Protein AF-A0A401KEY3-F1 (afdb_monomer)

Mean predicted aligned error: 13.89 Å

Secondary structure (DSSP, 8-state):
------HHHHHHHHHT-EEEEEEEE-GGGBTTTT-PPPEEEEEETTS-GGGGHHHHHHHTTTTBS-TT--GGG-EEEETTEEP-TTS-HHHHHHHHS----TT-S------S-------SSEEEEEESSS--TTT-PPPPTTSHHHHHHHHHHHHHHHHHHHS--HHHHTS-HHHHHHHHHHHHHHHHTT----------------------PPP----PPP--

Sequence (224 aa):
MESKATLGSIQKAVWAGKLPLHITLAPSESRTFDQTDPYLISCPRISYLPSLLPRLRAFFASSLIDPSSRPHEGWFSFEGVPLKWHYPVGLLYDLYAGADPASKGGAETDLLSTTDEDPLPWRLVVHFSDWPDEELVRLDAEGIVMHDAFINSVKEADFLRNGTAKGIMTLSREDSAGLWESWTFQTSSEYPTFSYHPSHNRSATFLSGSFSPSPQTLTRPLSK

Foldseek 3Di:
DDPPDDPVNVVVCLQPDWAWEWEAECLVFFPVRRPDHTDIDIGRQQAFVLLCQVVVLVRCCVGGPDNPFDSQLKFKDDPPHTDARLDGNNVSCVVPVVPPPPPPPDDDDDDDDDDDPVDDPRYMYMYRDDDPVVPYDGADPVRVVSLVSVLVVVLVVCCVVPVHSVVSVPDDPVRSVVVVVVSSCVRVVPDDDPPPDDDDDDDDDDDDDDDDDDDDDDDDDDDD

Organism: Aspergillus awamori (NCBI:txid105351)

Nearest PDB structures (foldseek):
  2dym-assembly4_G  TM=8.218E-01  e=1.091E-09  Saccharomyces cerevisiae
  2dyo-assembly1_A  TM=7.874E-01  e=3.923E-10  Saccharomyces cerevisiae
  2dym-assembly1_A  TM=8.348E-01  e=1.410E-09  Saccharomyces cerevisiae
  2dym-assembly3_E  TM=7.873E-01  e=1.821E-09  Saccharomyces cerevisiae
  2dym-assembly2_C  TM=7.584E-01  e=4.181E-09  Saccharomyces cerevisiae

pLDDT: mean 73.07, std 24.5, range [23.78, 97.75]

InterPro domains:
  IPR007239 Autophagy-related protein 5 [PTHR13040] (9-192)
  IPR042526 Autophagy protein Atg5, helix rich domain [G3DSA:1.10.246.190] (132-198)
  IPR042527 Autophagy protein Atg5, UblA domain superfamily [G3DSA:3.10.20.620] (5-131)
  IPR048939 Autophagy protein ATG5, UblA domain [PF20638] (14-128)
  IPR048940 Autophagy protein ATG5, alpha-helical bundle region [PF20637] (145-184)

Solvent-accessible surface area (backbone atoms only — not comparable to full-atom values): 14280 Å² total; per-residue (Å²): 133,86,78,78,82,46,73,71,58,51,52,50,50,59,70,66,32,65,42,50,34,34,35,31,69,37,45,93,48,28,71,62,36,84,73,61,82,63,52,73,46,80,40,50,24,85,38,45,62,67,81,46,28,60,59,50,48,63,70,44,44,87,42,34,65,66,72,80,60,50,43,44,48,42,50,44,26,48,97,84,42,78,54,64,56,93,43,35,43,41,57,50,43,48,71,73,64,62,55,75,62,98,72,76,78,80,80,93,77,84,86,91,79,79,88,72,76,80,62,78,48,51,65,36,34,40,39,54,60,89,71,58,70,92,79,44,84,80,58,44,89,85,43,56,54,59,51,49,53,51,54,49,54,52,36,53,53,38,24,73,75,69,79,45,37,59,71,67,72,62,48,49,74,68,57,54,48,48,53,53,46,53,55,52,44,64,74,55,76,79,61,82,84,79,76,87,72,89,81,88,83,91,83,92,78,87,81,86,83,84,90,77,90,80,84,86,81,88,80,82,83,86,82,134

Structure (mmCIF, N/CA/C/O backbone):
data_AF-A0A401KEY3-F1
#
_entry.id   AF-A0A401KEY3-F1
#
loop_
_atom_site.group_PDB
_atom_site.id
_atom_site.type_symbol
_atom_site.label_atom_id
_atom_site.label_alt_id
_atom_site.label_comp_id
_atom_site.label_asym_id
_atom_site.label_entity_id
_atom_site.label_seq_id
_atom_site.pdbx_PDB_ins_code
_atom_site.Cartn_x
_atom_site.Cartn_y
_atom_site.Cartn_z
_atom_site.occupancy
_atom_site.B_iso_or_equiv
_atom_site.auth_seq_id
_atom_site.auth_comp_id
_atom_site.auth_asym_id
_atom_site.auth_atom_id
_atom_site.pdbx_PDB_model_num
ATOM 1 N N . MET A 1 1 ? -4.593 20.292 -33.388 1.00 38.94 1 MET A N 1
ATOM 2 C CA . MET A 1 1 ? -3.152 19.963 -33.373 1.00 38.94 1 MET A CA 1
ATOM 3 C C . MET A 1 1 ? -2.932 18.974 -32.245 1.00 38.94 1 MET A C 1
ATOM 5 O O . MET A 1 1 ? -2.985 19.377 -31.092 1.00 38.94 1 MET A O 1
ATOM 9 N N . GLU A 1 2 ? -2.787 17.687 -32.556 1.00 50.09 2 GLU A N 1
ATOM 10 C CA . GLU A 1 2 ? -2.445 16.672 -31.554 1.00 50.09 2 GLU A CA 1
ATOM 11 C C . GLU A 1 2 ? -1.000 16.889 -31.097 1.00 50.09 2 GLU A C 1
ATOM 13 O O . GLU A 1 2 ? -0.049 16.745 -31.866 1.00 50.09 2 GLU A O 1
ATOM 18 N N . SER A 1 3 ? -0.836 17.283 -29.837 1.00 65.56 3 SER A N 1
ATOM 19 C CA . SER A 1 3 ? 0.457 17.286 -29.163 1.00 65.56 3 SER A CA 1
ATOM 20 C C . SER A 1 3 ? 0.922 15.834 -29.035 1.00 65.56 3 SER A C 1
ATOM 22 O O . SER A 1 3 ? 0.452 15.109 -28.159 1.00 65.56 3 SER A O 1
ATOM 24 N N . LYS A 1 4 ? 1.829 15.392 -29.912 1.00 75.44 4 LYS A N 1
ATOM 25 C CA . LYS A 1 4 ? 2.412 14.046 -29.853 1.00 75.44 4 LYS A CA 1
ATOM 26 C C . LYS A 1 4 ? 3.095 13.858 -28.493 1.00 75.44 4 LYS A C 1
ATOM 28 O O . LYS A 1 4 ? 4.066 14.552 -28.191 1.00 75.44 4 LYS A O 1
ATOM 33 N N . ALA A 1 5 ? 2.574 12.950 -27.668 1.00 79.38 5 ALA A N 1
ATOM 34 C CA . ALA A 1 5 ? 3.130 12.681 -26.347 1.00 79.38 5 ALA A CA 1
ATOM 35 C C . ALA A 1 5 ? 4.599 12.243 -26.476 1.00 79.38 5 ALA A C 1
ATOM 37 O O . ALA A 1 5 ? 4.933 11.325 -27.226 1.00 79.38 5 ALA A O 1
ATOM 38 N N . THR A 1 6 ? 5.492 12.926 -25.762 1.00 90.50 6 THR A N 1
ATOM 39 C CA . THR A 1 6 ? 6.910 12.549 -25.678 1.00 90.50 6 THR A CA 1
ATOM 40 C C . THR A 1 6 ? 7.104 11.533 -24.556 1.00 90.50 6 THR A C 1
ATOM 42 O O . THR A 1 6 ? 6.365 11.560 -23.568 1.00 90.50 6 THR A O 1
ATOM 45 N N . LEU A 1 7 ? 8.130 10.681 -24.647 1.00 88.44 7 LEU A N 1
ATOM 46 C CA . LEU A 1 7 ? 8.443 9.703 -23.595 1.00 88.44 7 LEU A CA 1
ATOM 47 C C . LEU A 1 7 ? 8.540 10.361 -22.207 1.00 88.44 7 LEU A C 1
ATOM 49 O O . LEU A 1 7 ? 7.930 9.884 -21.255 1.00 88.44 7 LEU A O 1
ATOM 53 N N . GLY A 1 8 ? 9.228 11.503 -22.114 1.00 89.94 8 GLY A N 1
ATOM 54 C CA . GLY A 1 8 ? 9.361 12.239 -20.856 1.00 89.94 8 GLY A CA 1
ATOM 55 C C . GLY A 1 8 ? 8.030 12.773 -20.318 1.00 89.94 8 GLY A C 1
ATOM 56 O O . GLY A 1 8 ? 7.824 12.782 -19.108 1.00 89.94 8 GLY A O 1
ATOM 57 N N . SER A 1 9 ? 7.099 13.186 -21.188 1.00 89.00 9 SER A N 1
ATOM 58 C CA . SER A 1 9 ? 5.759 13.610 -20.751 1.00 89.00 9 SER A CA 1
ATOM 59 C C . SER A 1 9 ? 4.918 12.444 -20.226 1.00 89.00 9 SER A C 1
ATOM 61 O O . SER A 1 9 ? 4.236 12.600 -19.217 1.00 89.00 9 SER A O 1
ATOM 63 N N . ILE A 1 10 ? 5.034 11.264 -20.844 1.00 90.50 10 ILE A N 1
ATOM 64 C CA . ILE A 1 10 ? 4.330 10.051 -20.409 1.00 90.50 10 ILE A CA 1
ATOM 65 C C . ILE A 1 10 ? 4.882 9.581 -19.061 1.00 90.50 10 ILE A C 1
ATOM 67 O O . ILE A 1 10 ? 4.114 9.349 -18.136 1.00 90.50 10 ILE A O 1
ATOM 71 N N . GLN A 1 11 ? 6.208 9.509 -18.910 1.00 87.94 11 GLN A N 1
ATOM 72 C CA . GLN A 1 11 ? 6.845 9.115 -17.648 1.00 87.94 11 GLN A CA 1
ATOM 73 C C . GLN A 1 11 ? 6.445 10.038 -16.492 1.00 87.94 11 GLN A C 1
ATOM 75 O O . GLN A 1 11 ? 6.114 9.558 -15.411 1.00 87.94 11 GLN A O 1
ATOM 80 N N . LYS A 1 12 ? 6.411 11.356 -16.730 1.00 86.31 12 LYS A N 1
ATOM 81 C CA . LYS A 1 12 ? 5.929 12.327 -15.738 1.00 86.31 12 LYS A CA 1
ATOM 82 C C . LYS A 1 12 ? 4.459 12.109 -15.386 1.00 86.31 12 LYS A C 1
ATOM 84 O O . LYS A 1 12 ? 4.124 12.170 -14.210 1.00 86.31 12 LYS A O 1
ATOM 89 N N . ALA A 1 13 ? 3.602 11.844 -16.372 1.00 88.56 13 ALA A N 1
ATOM 90 C CA . ALA A 1 13 ? 2.184 11.578 -16.134 1.00 88.56 13 ALA A CA 1
ATOM 91 C C . ALA A 1 13 ? 1.969 10.297 -15.310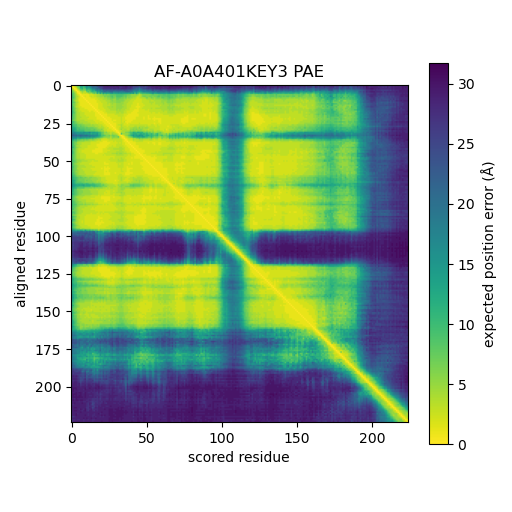 1.00 88.56 13 ALA A C 1
ATOM 93 O O . ALA A 1 13 ? 1.187 10.310 -14.365 1.00 88.56 13 ALA A O 1
ATOM 94 N N . VAL A 1 14 ? 2.709 9.224 -15.612 1.00 89.38 14 VAL A N 1
ATOM 95 C CA . VAL A 1 14 ? 2.681 7.971 -14.838 1.00 89.38 14 VAL A CA 1
ATOM 96 C C . VAL A 1 14 ? 3.149 8.210 -13.402 1.00 89.38 14 VAL A C 1
ATOM 98 O O . VAL A 1 14 ? 2.471 7.806 -12.461 1.00 89.38 14 VAL A O 1
ATOM 101 N N . TRP A 1 15 ? 4.269 8.917 -13.223 1.00 88.12 15 TRP A N 1
ATOM 102 C CA . TRP A 1 15 ? 4.835 9.209 -11.902 1.00 88.12 15 TRP A CA 1
ATOM 103 C C . TRP A 1 15 ? 3.942 10.119 -11.047 1.00 88.12 15 TRP A C 1
ATOM 105 O O . TRP A 1 15 ? 3.896 9.985 -9.825 1.00 88.12 15 TRP A O 1
ATOM 115 N N . ALA A 1 16 ? 3.227 11.046 -11.686 1.00 88.31 16 ALA A N 1
ATOM 116 C CA . ALA A 1 16 ? 2.285 11.952 -11.035 1.00 88.31 16 ALA A CA 1
ATOM 117 C C . ALA A 1 16 ? 0.886 11.343 -10.837 1.00 88.31 16 ALA A C 1
ATOM 119 O O . ALA A 1 16 ? 0.031 11.990 -10.233 1.00 88.31 16 ALA A O 1
ATOM 120 N N . GLY A 1 17 ? 0.630 10.136 -11.352 1.00 90.94 17 GLY A N 1
ATOM 121 C CA . GLY A 1 17 ? -0.664 9.473 -11.251 1.00 90.94 17 GLY A CA 1
ATOM 122 C C . GLY A 1 17 ? -1.041 9.189 -9.798 1.00 90.94 17 GLY A C 1
ATOM 123 O O . GLY A 1 17 ? -0.250 8.625 -9.039 1.00 90.94 17 GLY A O 1
ATOM 124 N N . LYS A 1 18 ? -2.267 9.550 -9.411 1.00 92.19 18 LYS A N 1
ATOM 125 C CA . LYS A 1 18 ? -2.790 9.364 -8.052 1.00 92.19 18 LYS A CA 1
ATOM 126 C C . LYS A 1 18 ? -4.154 8.704 -8.054 1.00 92.19 18 LYS A C 1
ATOM 128 O O . LYS A 1 18 ? -4.877 8.750 -9.047 1.00 92.19 18 LYS A O 1
ATOM 133 N N . LEU A 1 19 ? -4.494 8.127 -6.913 1.00 92.06 19 LEU A N 1
ATOM 134 C CA . LEU A 1 19 ? -5.758 7.476 -6.647 1.00 92.06 19 LEU A CA 1
ATOM 135 C C . LEU A 1 19 ? -6.345 8.030 -5.341 1.00 92.06 19 LEU A C 1
ATOM 137 O O . LEU A 1 19 ? -5.655 8.013 -4.318 1.00 92.06 19 LEU A O 1
ATOM 141 N N . PRO A 1 20 ? -7.576 8.564 -5.345 1.00 94.69 20 PRO A N 1
ATOM 142 C CA . PRO A 1 20 ? -8.259 8.916 -4.109 1.00 94.69 20 PRO A CA 1
ATOM 143 C C . PRO A 1 20 ? -8.684 7.637 -3.377 1.00 94.69 20 PRO A C 1
ATOM 145 O O . PRO A 1 20 ? -9.387 6.797 -3.935 1.00 94.69 20 PRO A O 1
ATOM 148 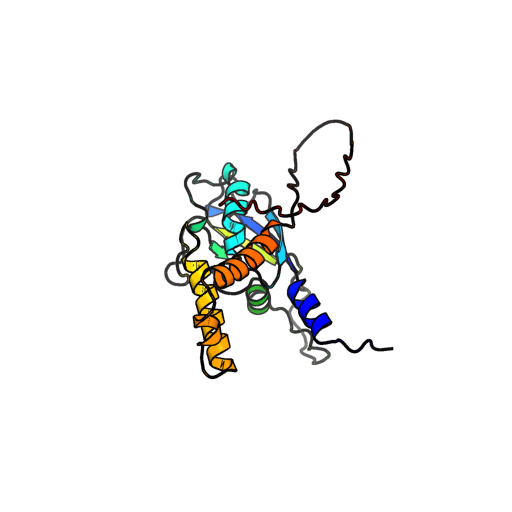N N . LEU A 1 21 ? -8.247 7.505 -2.128 1.00 95.12 21 LEU A N 1
ATOM 149 C CA . LEU A 1 21 ? -8.544 6.390 -1.240 1.00 95.12 21 LEU A CA 1
ATOM 150 C C . LEU A 1 21 ? -9.508 6.837 -0.144 1.00 95.12 21 LEU A C 1
ATOM 152 O O . LEU A 1 21 ? -9.356 7.920 0.428 1.00 95.12 21 LEU A O 1
ATOM 156 N N . HIS A 1 22 ? -10.457 5.965 0.168 1.00 94.94 22 HIS A N 1
ATOM 157 C CA . HIS A 1 22 ? -11.358 6.068 1.304 1.00 94.94 22 HIS A CA 1
ATOM 158 C C . HIS A 1 22 ? -11.107 4.877 2.223 1.00 94.94 22 HIS A C 1
ATOM 160 O O . HIS A 1 22 ? -11.537 3.765 1.926 1.00 94.94 22 HIS A O 1
ATOM 166 N N . ILE A 1 23 ? -10.387 5.093 3.321 1.00 96.88 23 ILE A N 1
ATOM 167 C CA . ILE A 1 23 ? -9.924 4.013 4.195 1.00 96.88 23 ILE A CA 1
ATOM 168 C C . ILE A 1 23 ? -10.734 4.033 5.488 1.00 96.88 23 ILE A C 1
ATOM 170 O O . ILE A 1 23 ? -10.759 5.039 6.190 1.00 96.88 23 ILE A O 1
ATOM 174 N N . THR A 1 24 ? -11.381 2.921 5.814 1.00 96.25 24 THR A N 1
ATOM 175 C CA . THR A 1 24 ? -12.156 2.747 7.055 1.00 96.25 24 THR A CA 1
ATOM 176 C C . THR A 1 24 ? -11.489 1.731 7.962 1.00 96.25 24 THR A C 1
ATOM 178 O O . THR A 1 24 ? -10.817 0.826 7.473 1.00 96.25 24 THR A O 1
ATOM 181 N N . LEU A 1 25 ? -11.653 1.881 9.275 1.00 96.38 25 LEU A N 1
ATOM 182 C CA . LEU A 1 25 ? -11.238 0.852 10.221 1.00 96.38 25 LEU A CA 1
ATOM 183 C C . LEU A 1 25 ? -12.215 -0.327 10.154 1.00 96.38 25 LEU A C 1
ATOM 185 O O . LEU A 1 25 ? -13.426 -0.123 10.051 1.00 96.38 25 LEU A O 1
ATOM 189 N N . ALA A 1 26 ? -11.698 -1.550 10.245 1.00 95.56 26 ALA A N 1
ATOM 190 C CA . ALA A 1 26 ? -12.515 -2.748 10.353 1.00 95.56 26 ALA A CA 1
ATOM 191 C C . ALA A 1 26 ? -13.543 -2.623 11.500 1.00 95.56 26 ALA A C 1
ATOM 193 O O . ALA A 1 26 ? -13.151 -2.367 12.644 1.00 95.56 26 ALA A O 1
ATOM 194 N N . PRO A 1 27 ? -14.854 -2.825 11.248 1.00 92.88 27 PRO A N 1
ATOM 195 C CA . PRO A 1 27 ? -15.877 -2.684 12.288 1.00 92.88 27 PRO A CA 1
ATOM 196 C C . PRO A 1 27 ? -15.665 -3.614 13.489 1.00 92.88 27 PRO A C 1
ATOM 198 O O . PRO A 1 27 ? -16.006 -3.252 14.612 1.00 92.88 27 PRO A O 1
ATOM 201 N N . SER A 1 28 ? -15.065 -4.789 13.267 1.00 92.50 28 SER A N 1
ATOM 202 C CA . SER A 1 28 ? -14.684 -5.754 14.308 1.00 92.50 28 SER A CA 1
ATOM 203 C C . SER A 1 28 ? -13.608 -5.236 15.264 1.00 92.50 28 SER A C 1
ATOM 205 O O . SER A 1 28 ? -13.521 -5.713 16.391 1.00 92.50 28 SER A O 1
ATOM 207 N N . GLU A 1 29 ? -12.813 -4.253 14.843 1.00 91.88 29 GLU A N 1
ATOM 208 C CA . GLU A 1 29 ? -11.694 -3.693 15.608 1.00 91.88 29 GLU A CA 1
ATOM 209 C C . GLU A 1 29 ? -12.001 -2.303 16.182 1.00 91.88 29 GLU A C 1
ATOM 211 O O . GLU A 1 29 ? -11.177 -1.698 16.876 1.00 91.88 29 GLU A O 1
ATOM 216 N N . SER A 1 30 ? -13.196 -1.788 15.901 1.00 91.31 30 SER A N 1
ATOM 217 C CA . SER A 1 30 ? -13.649 -0.457 16.274 1.00 91.31 30 SER A CA 1
ATOM 218 C C . SER A 1 30 ? -14.518 -0.488 17.530 1.00 91.31 30 SER A C 1
ATOM 220 O O . SER A 1 30 ? -15.504 -1.219 17.618 1.00 91.31 30 SER A O 1
ATOM 222 N N . ARG A 1 31 ? -14.220 0.385 18.499 1.00 89.62 31 ARG A N 1
ATOM 223 C CA . ARG A 1 31 ? -15.043 0.588 19.708 1.00 89.62 31 ARG A CA 1
ATOM 224 C C . ARG A 1 31 ? -16.428 1.141 19.395 1.00 89.62 31 ARG A C 1
ATOM 226 O O . ARG A 1 31 ? -17.347 0.972 20.190 1.00 89.62 31 ARG A O 1
ATOM 233 N N . THR A 1 32 ? -16.556 1.838 18.272 1.00 86.56 32 THR A N 1
ATOM 234 C CA . THR A 1 32 ? -17.795 2.467 17.806 1.00 86.56 32 THR A CA 1
ATOM 235 C C . THR A 1 32 ? -18.356 1.759 16.571 1.00 86.56 32 THR A C 1
ATOM 237 O O . THR A 1 32 ? -19.206 2.319 15.884 1.00 86.56 32 THR A O 1
ATOM 240 N N . PHE A 1 33 ? -17.899 0.527 16.304 1.00 81.69 33 PHE A N 1
ATOM 241 C CA . PHE A 1 33 ? -18.295 -0.295 15.163 1.00 81.69 33 PHE A CA 1
ATOM 242 C C . PHE A 1 33 ? -18.120 0.458 13.829 1.00 81.69 33 PHE A C 1
ATOM 244 O O . PHE A 1 33 ? -16.989 0.751 13.440 1.00 81.69 33 PHE A O 1
ATOM 251 N N . ASP A 1 34 ? -19.207 0.823 13.155 1.00 76.00 34 ASP A N 1
ATOM 252 C CA . ASP A 1 34 ? -19.229 1.466 11.838 1.00 76.00 34 ASP A CA 1
ATOM 253 C C . ASP A 1 34 ? -19.164 3.004 11.878 1.00 76.00 34 ASP A C 1
ATOM 255 O O . ASP A 1 34 ? -19.125 3.648 10.833 1.00 76.00 34 ASP A O 1
ATOM 259 N N . GLN A 1 35 ? -19.110 3.614 13.064 1.00 79.12 35 GLN A N 1
ATOM 260 C CA . GLN A 1 35 ? -19.174 5.075 13.222 1.00 79.12 35 GLN A CA 1
ATOM 261 C C . GLN A 1 35 ? -17.803 5.768 13.214 1.00 79.12 35 GLN A C 1
ATOM 263 O O . GLN A 1 35 ? -17.681 6.896 13.689 1.00 79.12 35 GLN A O 1
ATOM 268 N N . THR A 1 36 ? -16.747 5.098 12.750 1.00 86.25 36 THR A N 1
ATOM 269 C CA . THR A 1 36 ? -15.415 5.718 12.671 1.00 86.25 36 THR A CA 1
ATOM 270 C C . THR A 1 36 ? -15.293 6.593 11.436 1.00 86.25 36 THR A C 1
ATOM 272 O O . THR A 1 36 ? -15.670 6.190 10.336 1.00 86.25 36 THR A O 1
ATOM 275 N N . ASP A 1 37 ? -14.745 7.796 11.614 1.00 91.44 37 ASP A N 1
ATOM 276 C CA . ASP A 1 37 ? -14.513 8.702 10.494 1.00 91.44 37 ASP A CA 1
ATOM 277 C C . ASP A 1 37 ? -13.535 8.065 9.493 1.00 91.44 37 ASP A C 1
ATOM 279 O O . ASP A 1 37 ? -12.472 7.582 9.898 1.00 91.44 37 ASP A O 1
ATOM 283 N N . PRO A 1 38 ? -13.843 8.061 8.186 1.00 94.62 38 PRO A N 1
ATOM 284 C CA . PRO A 1 38 ? -12.948 7.499 7.190 1.00 94.62 38 PRO A CA 1
ATOM 285 C C . PRO A 1 38 ? -11.709 8.380 6.998 1.00 94.62 38 PRO A C 1
ATOM 287 O O . PRO A 1 38 ? -11.773 9.611 6.980 1.00 94.62 38 PRO A O 1
ATOM 290 N N . TYR A 1 39 ? -10.569 7.739 6.759 1.00 95.00 39 TYR A N 1
ATOM 291 C CA . TYR A 1 39 ? -9.339 8.406 6.364 1.00 95.00 39 TYR A CA 1
ATOM 292 C C . TYR A 1 39 ? -9.309 8.598 4.844 1.00 95.00 39 TYR A C 1
ATOM 294 O O . TYR A 1 39 ? -9.142 7.641 4.081 1.00 95.00 39 TYR A O 1
ATOM 302 N N . LEU A 1 40 ? -9.472 9.845 4.400 1.00 95.31 40 LEU A N 1
ATOM 303 C CA . LEU A 1 40 ? -9.448 10.219 2.985 1.00 95.31 40 LEU A CA 1
ATOM 304 C C . LEU A 1 40 ? -8.058 10.710 2.582 1.00 95.31 40 LEU A C 1
ATOM 306 O O . LEU A 1 40 ? -7.522 11.641 3.186 1.00 95.31 40 LEU A O 1
ATOM 310 N N . ILE A 1 41 ? -7.473 10.114 1.543 1.00 93.88 41 ILE A N 1
ATOM 311 C CA . ILE A 1 41 ? -6.134 10.487 1.073 1.00 93.88 41 ILE A CA 1
ATOM 312 C C . ILE A 1 41 ? -5.999 10.312 -0.441 1.00 93.88 41 ILE A C 1
ATOM 314 O O . ILE A 1 41 ? -6.494 9.347 -1.010 1.00 93.88 41 ILE A O 1
ATOM 318 N N . SER A 1 42 ? -5.296 11.227 -1.113 1.00 93.50 42 SER A N 1
ATOM 319 C CA . SER A 1 42 ? -4.822 10.998 -2.482 1.00 93.50 42 SER A CA 1
ATOM 320 C C . SER A 1 42 ? -3.462 10.306 -2.431 1.00 93.50 42 SER A C 1
ATOM 322 O O . SER A 1 42 ? -2.512 10.844 -1.857 1.00 93.50 42 SER A O 1
ATOM 324 N N . CYS A 1 43 ? -3.380 9.103 -2.991 1.00 92.25 43 CYS A N 1
ATOM 325 C CA . CYS A 1 43 ? -2.219 8.229 -2.897 1.00 92.25 43 CYS A CA 1
ATOM 326 C C . CYS A 1 43 ? -1.575 8.026 -4.282 1.00 92.25 43 CYS A C 1
ATOM 328 O O . CYS A 1 43 ? -2.300 7.740 -5.239 1.00 92.25 43 CYS A O 1
ATOM 330 N N . PRO A 1 44 ? -0.245 8.169 -4.444 1.00 93.56 44 PRO A N 1
ATOM 331 C CA . PRO A 1 44 ? 0.419 7.899 -5.719 1.00 93.56 44 PRO A CA 1
ATOM 332 C C . PRO A 1 44 ? 0.207 6.452 -6.180 1.00 93.56 44 PRO A C 1
ATOM 334 O O . PRO A 1 44 ? 0.396 5.515 -5.405 1.00 93.56 44 PRO A O 1
ATOM 337 N N . ARG A 1 45 ? -0.116 6.239 -7.460 1.00 93.19 45 ARG A N 1
ATOM 338 C CA . ARG A 1 45 ? -0.364 4.893 -8.021 1.00 93.19 45 ARG A CA 1
ATOM 339 C C . ARG A 1 45 ? 0.848 3.961 -7.922 1.00 93.19 45 ARG A C 1
ATOM 341 O O . ARG A 1 45 ? 0.684 2.753 -7.810 1.00 93.19 45 ARG A O 1
ATOM 348 N N . ILE A 1 46 ? 2.054 4.520 -7.943 1.00 91.62 46 ILE A N 1
ATOM 349 C CA . ILE A 1 46 ? 3.327 3.787 -7.848 1.00 91.62 46 ILE A CA 1
ATOM 350 C C . ILE A 1 46 ? 3.831 3.614 -6.401 1.00 91.62 46 ILE A C 1
ATOM 352 O O . ILE A 1 46 ? 4.970 3.207 -6.181 1.00 91.62 46 ILE A O 1
ATOM 356 N N . SER A 1 47 ? 3.006 3.953 -5.407 1.00 91.25 47 SER A N 1
ATOM 357 C CA . SER A 1 47 ? 3.286 3.686 -3.990 1.00 91.25 47 SER A CA 1
ATOM 358 C C . SER A 1 47 ? 2.745 2.315 -3.556 1.00 91.25 47 SER A C 1
ATOM 360 O O . SER A 1 47 ? 2.130 1.613 -4.354 1.00 91.25 47 SER A O 1
ATOM 362 N N . TYR A 1 48 ? 2.974 1.933 -2.302 1.00 93.00 48 TYR A N 1
ATOM 363 C CA . TYR A 1 48 ? 2.608 0.658 -1.685 1.00 93.00 48 TYR A CA 1
ATOM 364 C C . TYR A 1 48 ? 1.785 0.974 -0.438 1.00 93.00 48 TYR A C 1
ATOM 366 O O . TYR A 1 48 ? 2.161 1.843 0.344 1.00 93.00 48 TYR A O 1
ATOM 374 N N . LEU A 1 49 ? 0.677 0.265 -0.222 1.00 94.56 49 LEU A N 1
ATOM 375 C CA . LEU A 1 49 ? -0.254 0.553 0.878 1.00 94.56 49 LEU A CA 1
ATOM 376 C C . LEU A 1 49 ? 0.389 0.600 2.283 1.00 94.56 49 LEU A C 1
ATOM 378 O O . LEU A 1 49 ? 0.023 1.491 3.058 1.00 94.56 49 LEU A O 1
ATOM 382 N N . PRO A 1 50 ? 1.354 -0.275 2.640 1.00 94.19 50 PRO A N 1
ATOM 383 C CA . PRO A 1 50 ? 1.952 -0.280 3.974 1.00 94.19 50 PRO A CA 1
ATOM 384 C C . PRO A 1 50 ? 2.581 1.036 4.437 1.00 94.19 50 PRO A C 1
ATOM 386 O O . PRO A 1 50 ? 2.633 1.293 5.639 1.00 94.19 50 PRO A O 1
ATOM 389 N N . SER A 1 51 ? 3.017 1.911 3.525 1.00 90.94 51 SER A N 1
ATOM 390 C CA . SER A 1 51 ? 3.566 3.221 3.905 1.00 90.94 51 SER A CA 1
ATOM 391 C C . SER A 1 51 ? 2.538 4.117 4.610 1.00 90.94 51 SER A C 1
ATOM 393 O O . SER A 1 51 ? 2.906 5.091 5.266 1.00 90.94 51 SER A O 1
ATOM 395 N N . LEU A 1 52 ? 1.242 3.808 4.485 1.00 93.56 52 LEU A N 1
ATOM 396 C CA . LEU A 1 52 ? 0.156 4.515 5.162 1.00 93.56 52 LEU A CA 1
ATOM 397 C C . LEU A 1 52 ? -0.084 4.016 6.596 1.00 93.56 52 LEU A C 1
ATOM 399 O O . LEU A 1 52 ? -0.672 4.749 7.392 1.00 93.56 52 LEU A O 1
ATOM 403 N N . LEU A 1 53 ? 0.380 2.813 6.954 1.00 95.00 53 LEU A N 1
ATOM 404 C CA . LEU A 1 53 ? 0.049 2.155 8.223 1.00 95.00 53 LEU A CA 1
ATOM 405 C C . LEU A 1 53 ? 0.415 2.973 9.469 1.00 95.00 53 LEU A C 1
ATOM 407 O O . LEU A 1 53 ? -0.441 3.090 10.346 1.00 95.00 53 LEU A O 1
ATOM 411 N N . PRO A 1 54 ? 1.599 3.616 9.575 1.00 93.50 54 PRO A N 1
ATOM 412 C CA . PRO A 1 54 ? 1.915 4.435 10.748 1.00 93.50 54 PRO A CA 1
ATOM 413 C C . PRO A 1 54 ? 0.940 5.605 10.937 1.00 93.50 54 PRO A C 1
ATOM 415 O O . PRO A 1 54 ? 0.530 5.904 12.058 1.00 93.50 54 PRO A O 1
ATOM 418 N N . ARG A 1 55 ? 0.524 6.242 9.833 1.00 93.31 55 ARG A N 1
ATOM 419 C CA . ARG A 1 55 ? -0.422 7.369 9.845 1.00 93.31 55 ARG A CA 1
ATOM 420 C C . ARG A 1 55 ? -1.835 6.909 10.184 1.00 93.31 55 ARG A C 1
ATOM 422 O O . ARG A 1 55 ? -2.487 7.532 11.016 1.00 93.31 55 ARG A O 1
ATOM 429 N N . LEU A 1 56 ? -2.289 5.818 9.570 1.00 94.94 56 LEU A N 1
ATOM 430 C CA . LEU A 1 56 ? -3.611 5.242 9.823 1.00 94.94 56 LEU A CA 1
ATOM 431 C C . LEU A 1 56 ? -3.727 4.755 11.263 1.00 94.94 56 LEU A C 1
ATOM 433 O O . LEU A 1 56 ? -4.713 5.047 11.932 1.00 94.94 56 LEU A O 1
ATOM 437 N N . ARG A 1 57 ? -2.689 4.090 11.778 1.00 95.38 57 ARG A N 1
ATOM 438 C CA . ARG A 1 57 ? -2.669 3.611 13.159 1.00 95.38 57 ARG A CA 1
ATOM 439 C C . ARG A 1 57 ? -2.784 4.752 14.162 1.00 95.38 57 ARG A C 1
ATOM 441 O O . ARG A 1 57 ? -3.511 4.616 15.145 1.00 95.38 57 ARG A O 1
ATOM 448 N N . ALA A 1 58 ? -2.077 5.857 13.916 1.00 94.44 58 ALA A N 1
ATOM 449 C CA . ALA A 1 58 ? -2.154 7.059 14.739 1.00 94.44 58 ALA A CA 1
ATOM 450 C C . ALA A 1 58 ? -3.535 7.729 14.652 1.00 94.44 58 ALA A C 1
ATOM 452 O O . ALA A 1 58 ? -4.080 8.130 15.676 1.00 94.44 58 ALA A O 1
ATOM 453 N N . PHE A 1 59 ? -4.117 7.808 13.451 1.00 94.19 59 PHE A N 1
ATOM 454 C CA . PHE A 1 59 ? -5.445 8.381 13.228 1.00 94.19 59 PHE A CA 1
ATOM 455 C C . PHE A 1 59 ? -6.554 7.580 13.931 1.00 94.19 59 PHE A C 1
ATOM 457 O O . PHE A 1 59 ? -7.373 8.155 14.640 1.00 94.19 59 PHE A O 1
ATOM 464 N N . PHE A 1 60 ? -6.536 6.250 13.813 1.00 94.25 60 PHE A N 1
ATOM 465 C CA . PHE A 1 60 ? -7.543 5.366 14.409 1.00 94.25 60 PHE A CA 1
ATOM 466 C C . PHE A 1 60 ? -7.262 4.979 15.870 1.00 94.25 60 PHE A C 1
ATOM 468 O O . PHE A 1 60 ? -8.046 4.245 16.472 1.00 94.25 60 PHE A O 1
ATOM 475 N N . ALA A 1 61 ? -6.182 5.476 16.483 1.00 93.00 61 ALA A N 1
ATOM 476 C CA . ALA A 1 61 ? -5.744 5.051 17.816 1.00 93.00 61 ALA A CA 1
ATOM 477 C C . ALA A 1 61 ? -6.809 5.206 18.914 1.00 93.00 61 ALA A C 1
ATOM 479 O O . ALA A 1 61 ? -6.886 4.365 19.807 1.00 93.00 61 ALA A O 1
ATOM 480 N N . SER A 1 62 ? -7.634 6.255 18.854 1.00 92.06 62 SER A N 1
ATOM 481 C CA . SER A 1 62 ? -8.727 6.491 19.810 1.00 92.06 62 SER A CA 1
ATOM 482 C C . SER A 1 62 ? -9.935 5.573 19.596 1.00 92.06 62 SER A C 1
ATOM 484 O O . SER A 1 62 ? -10.706 5.349 20.530 1.00 92.06 62 SER A O 1
ATOM 486 N N . SER A 1 63 ? -10.092 5.052 18.379 1.00 92.19 63 SER A N 1
ATOM 487 C CA . SER A 1 63 ? -11.234 4.236 17.957 1.00 92.19 63 SER A CA 1
ATOM 488 C C . SER A 1 63 ? -10.968 2.736 18.075 1.00 92.19 63 SER A C 1
ATOM 490 O O . SER A 1 63 ? -11.912 1.962 18.186 1.00 92.19 63 SER A O 1
ATOM 492 N N . LEU A 1 64 ? -9.700 2.321 18.093 1.00 92.44 64 LEU A N 1
ATOM 493 C CA . LEU A 1 64 ? -9.292 0.920 18.173 1.00 92.44 64 LEU A CA 1
ATOM 494 C C . LEU A 1 64 ? -9.647 0.269 19.512 1.00 92.44 64 LEU A C 1
ATOM 496 O O . LEU A 1 64 ? -9.387 0.823 20.584 1.00 92.44 64 LEU A O 1
ATOM 500 N N . ILE A 1 65 ? -10.196 -0.945 19.461 1.00 92.81 65 ILE A N 1
ATOM 501 C CA . ILE A 1 65 ? -10.459 -1.764 20.651 1.00 92.81 65 ILE A CA 1
ATOM 502 C C . ILE A 1 65 ? -9.147 -2.063 21.375 1.00 92.81 65 ILE A C 1
ATOM 504 O O . ILE A 1 65 ? -9.058 -1.768 22.568 1.00 92.81 65 ILE A O 1
ATOM 508 N N . ASP A 1 66 ? -8.134 -2.544 20.645 1.00 90.62 66 ASP A N 1
ATOM 509 C CA . ASP A 1 66 ? -6.782 -2.791 21.149 1.00 90.62 66 ASP A CA 1
ATOM 510 C C . ASP A 1 66 ? -5.832 -1.609 20.856 1.00 90.62 66 ASP A C 1
ATOM 512 O O . ASP A 1 66 ? -5.362 -1.442 19.723 1.00 90.62 66 ASP A O 1
ATOM 516 N N . PRO A 1 67 ? -5.480 -0.793 21.870 1.00 85.56 67 PRO A N 1
ATOM 517 C CA . PRO A 1 67 ? -4.561 0.328 21.710 1.00 85.56 67 PRO A CA 1
ATOM 518 C C . PRO A 1 67 ? -3.094 -0.094 21.622 1.00 85.56 67 PRO A C 1
ATOM 520 O O . PRO A 1 67 ? -2.259 0.775 21.369 1.00 85.56 67 PRO A O 1
ATOM 523 N N . SER A 1 68 ? -2.764 -1.368 21.850 1.00 89.69 68 SER A N 1
ATOM 524 C CA . SER A 1 68 ? -1.389 -1.878 21.843 1.00 89.69 68 SER A CA 1
ATOM 525 C C . SER A 1 68 ? -0.916 -2.384 20.478 1.00 89.69 68 SER A C 1
ATOM 527 O O . SER A 1 68 ? 0.295 -2.506 20.276 1.00 89.69 68 SER A O 1
ATOM 529 N N . SER A 1 69 ? -1.846 -2.585 19.536 1.00 92.31 69 SER A N 1
ATOM 530 C CA . SER A 1 69 ? -1.554 -3.005 18.161 1.00 92.31 69 SER A CA 1
ATOM 531 C C . SER A 1 69 ? -0.526 -2.096 17.487 1.00 92.31 69 SER A C 1
ATOM 533 O O . SER A 1 69 ? -0.491 -0.881 17.715 1.00 92.31 69 SER A O 1
ATOM 535 N N . ARG A 1 70 ? 0.335 -2.658 16.649 1.00 94.31 70 ARG A N 1
ATOM 536 C CA . ARG A 1 70 ? 1.462 -1.937 16.045 1.00 94.31 70 ARG A CA 1
ATOM 537 C C . ARG A 1 70 ? 1.197 -1.632 14.571 1.00 94.31 70 ARG A C 1
ATOM 539 O O . ARG A 1 70 ? 0.454 -2.354 13.919 1.00 94.31 70 ARG A O 1
ATOM 546 N N . PRO A 1 71 ? 1.836 -0.599 13.987 1.00 93.75 71 PRO A N 1
ATOM 547 C CA . PRO A 1 71 ? 1.644 -0.286 12.571 1.00 93.75 71 PRO A CA 1
ATOM 548 C C . PRO A 1 71 ? 1.945 -1.449 11.615 1.00 93.75 71 PRO A C 1
ATOM 550 O O . PRO A 1 71 ? 1.204 -1.638 10.662 1.00 93.75 71 PRO A O 1
ATOM 553 N N . HIS A 1 72 ? 2.995 -2.240 11.867 1.00 93.94 72 HIS A N 1
ATOM 554 C CA . HIS A 1 72 ? 3.387 -3.367 11.004 1.00 93.94 72 HIS A CA 1
ATOM 555 C C . HIS A 1 72 ? 2.458 -4.587 11.111 1.00 93.94 72 HIS A C 1
ATOM 557 O O . HIS A 1 72 ? 2.562 -5.501 10.302 1.00 93.94 72 HIS A O 1
ATOM 563 N N . GLU A 1 73 ? 1.548 -4.611 12.084 1.00 94.81 73 GLU A N 1
ATOM 564 C CA . GLU A 1 73 ? 0.492 -5.629 12.174 1.00 94.81 73 GLU A CA 1
ATOM 565 C C . GLU A 1 73 ? -0.697 -5.275 11.273 1.00 94.81 73 GLU A C 1
ATOM 567 O O . GLU A 1 73 ? -1.627 -6.065 11.133 1.00 94.81 73 GLU A O 1
ATOM 572 N N . GLY A 1 74 ? -0.675 -4.089 10.656 1.00 96.00 74 GLY A N 1
ATOM 573 C CA . GLY A 1 74 ? -1.776 -3.621 9.844 1.00 96.00 74 GLY A CA 1
ATOM 574 C C . GLY A 1 74 ? -1.767 -4.147 8.412 1.00 96.00 74 GLY A C 1
ATOM 575 O O . GLY A 1 74 ? -0.731 -4.183 7.745 1.00 96.00 74 GLY A O 1
ATOM 576 N N . TRP A 1 75 ? -2.946 -4.501 7.914 1.00 97.44 75 TRP A N 1
ATOM 577 C CA . TRP A 1 75 ? -3.165 -4.972 6.548 1.00 97.44 75 TRP A CA 1
ATOM 578 C C . TRP A 1 75 ? -4.450 -4.376 5.967 1.00 97.44 75 TRP A C 1
ATOM 580 O O . TRP A 1 75 ? -5.250 -3.758 6.670 1.00 97.44 75 TRP A O 1
ATOM 590 N N . PHE A 1 76 ? -4.623 -4.501 4.652 1.00 97.75 76 PHE A N 1
ATOM 591 C CA . PHE A 1 76 ? -5.744 -3.901 3.932 1.00 97.75 76 PHE A CA 1
ATOM 592 C C . PHE A 1 76 ? -6.582 -4.968 3.248 1.00 97.75 76 PHE A C 1
ATOM 594 O O . PHE A 1 76 ? -6.034 -5.913 2.684 1.00 97.75 76 PHE A O 1
ATOM 601 N N . SER A 1 77 ? -7.893 -4.759 3.217 1.00 96.19 77 SER A N 1
ATOM 602 C CA . SER A 1 77 ? -8.817 -5.562 2.422 1.00 96.19 77 SER A CA 1
ATOM 603 C C . SER A 1 77 ? -9.691 -4.696 1.524 1.00 96.19 77 SER A C 1
ATOM 605 O O . SER A 1 77 ? -10.072 -3.584 1.904 1.00 96.19 77 SER A O 1
ATOM 607 N N . PHE A 1 78 ? -10.078 -5.254 0.384 1.00 94.38 78 PHE A N 1
ATOM 608 C CA . PHE A 1 78 ? -11.130 -4.736 -0.484 1.00 94.38 78 PHE A CA 1
ATOM 609 C C . PHE A 1 78 ? -12.221 -5.800 -0.594 1.00 94.38 78 PHE A C 1
ATOM 611 O O . PHE A 1 78 ? -11.913 -6.943 -0.914 1.00 94.38 78 PHE A O 1
ATOM 618 N N . GLU A 1 79 ? -13.465 -5.451 -0.253 1.00 90.56 79 GLU A N 1
ATOM 619 C CA . GLU A 1 79 ? -14.612 -6.381 -0.283 1.00 90.56 79 GLU A CA 1
ATOM 620 C C . GLU A 1 79 ? -14.358 -7.719 0.442 1.00 90.56 79 GLU A C 1
ATOM 622 O O . GLU A 1 79 ? -14.784 -8.787 0.014 1.00 90.56 79 GLU A O 1
ATOM 627 N N . GLY A 1 80 ? -13.630 -7.662 1.562 1.00 89.50 80 GLY A N 1
ATOM 628 C CA . 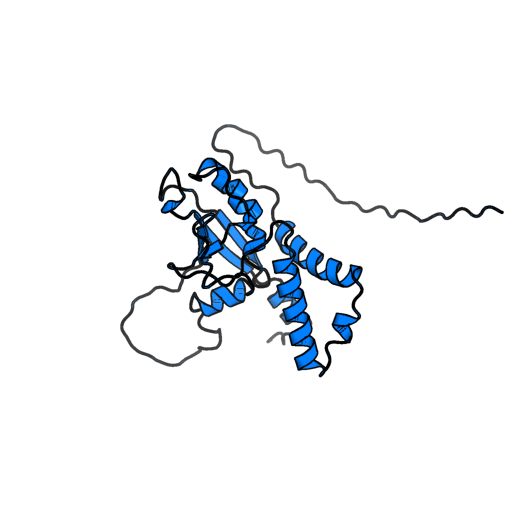GLY A 1 80 ? -13.277 -8.838 2.363 1.00 89.50 80 GLY A CA 1
ATOM 629 C C . GLY A 1 80 ? -12.077 -9.637 1.847 1.00 89.50 80 GLY A C 1
ATOM 630 O O . GLY A 1 80 ? -11.647 -10.560 2.529 1.00 89.50 80 GLY A O 1
ATOM 631 N N . VAL A 1 81 ? -11.493 -9.270 0.703 1.00 93.44 81 VAL A N 1
ATOM 632 C CA . VAL A 1 81 ? -10.300 -9.924 0.150 1.00 93.44 81 VAL A CA 1
ATOM 633 C C . VAL A 1 81 ? -9.027 -9.211 0.623 1.00 93.44 81 VAL A C 1
ATOM 635 O O . VAL A 1 81 ? -8.893 -8.002 0.386 1.00 93.44 81 VAL A O 1
ATOM 638 N N . PRO A 1 82 ? -8.071 -9.913 1.264 1.00 96.00 82 PRO A N 1
ATOM 639 C CA . PRO A 1 82 ? -6.773 -9.351 1.625 1.00 96.00 82 PRO A CA 1
ATOM 640 C C . PRO A 1 82 ? -5.971 -8.855 0.415 1.00 96.00 82 PRO A C 1
ATOM 642 O O . PRO A 1 82 ? -5.753 -9.563 -0.571 1.00 96.00 82 PRO A O 1
ATOM 645 N N . LEU A 1 83 ? -5.474 -7.620 0.493 1.00 95.75 83 LEU A N 1
ATOM 646 C CA . LEU A 1 83 ? -4.686 -7.008 -0.571 1.00 95.75 83 LEU A CA 1
ATOM 647 C C . LEU A 1 83 ? -3.198 -7.335 -0.422 1.00 95.75 83 LEU A C 1
ATOM 649 O O . LEU A 1 83 ? -2.571 -7.061 0.603 1.00 95.75 83 LEU A O 1
ATOM 653 N N . LYS A 1 84 ? -2.605 -7.857 -1.500 1.00 95.75 84 LYS A N 1
ATOM 654 C CA . LYS A 1 84 ? -1.171 -8.168 -1.587 1.00 95.75 84 LYS A CA 1
ATOM 655 C C . LYS A 1 84 ? -0.335 -6.892 -1.515 1.00 95.75 84 LYS A C 1
ATOM 657 O O . LYS A 1 84 ? -0.168 -6.185 -2.505 1.00 95.75 84 LYS A O 1
ATOM 662 N N . TRP A 1 85 ? 0.223 -6.614 -0.341 1.00 94.62 85 TRP A N 1
ATOM 663 C CA . TRP A 1 85 ? 0.896 -5.346 -0.049 1.00 94.62 85 TRP A CA 1
ATOM 664 C C . TRP A 1 85 ? 2.130 -5.050 -0.914 1.00 94.62 85 TRP A C 1
ATOM 666 O O . TRP A 1 85 ? 2.501 -3.888 -1.067 1.00 94.62 85 TRP A O 1
ATOM 676 N N . HIS A 1 86 ? 2.764 -6.084 -1.474 1.00 92.94 86 HIS A N 1
ATOM 677 C CA . HIS A 1 86 ? 3.948 -5.972 -2.329 1.00 92.94 86 HIS A CA 1
ATOM 678 C C . HIS A 1 86 ? 3.611 -5.553 -3.767 1.00 92.94 86 HIS A C 1
ATOM 680 O O . HIS A 1 86 ? 4.509 -5.455 -4.602 1.00 92.94 86 HIS A O 1
ATOM 686 N N . TYR A 1 87 ? 2.335 -5.310 -4.078 1.00 94.19 87 TYR A N 1
ATOM 687 C CA . TYR A 1 87 ? 1.911 -4.722 -5.343 1.00 94.19 87 TYR A CA 1
ATOM 688 C C . TYR A 1 87 ? 1.640 -3.223 -5.204 1.00 94.19 87 TYR A C 1
ATOM 690 O O . TYR A 1 87 ? 1.074 -2.793 -4.194 1.00 94.19 87 TYR A O 1
ATOM 698 N N . PRO A 1 88 ? 2.005 -2.412 -6.218 1.00 93.81 88 PRO A N 1
ATOM 699 C CA . PRO A 1 88 ? 1.708 -0.989 -6.197 1.00 93.81 88 PRO A CA 1
ATOM 700 C C . PRO A 1 88 ? 0.206 -0.712 -6.092 1.00 93.81 88 PRO A C 1
ATOM 702 O O . PRO A 1 88 ? -0.612 -1.433 -6.663 1.00 93.81 88 PRO A O 1
ATOM 705 N N . VAL A 1 89 ? -0.155 0.384 -5.426 1.00 94.06 89 VAL A N 1
ATOM 706 C CA . VAL A 1 89 ? -1.541 0.819 -5.183 1.00 94.06 89 VAL A CA 1
ATOM 707 C C . VAL A 1 89 ? -2.355 0.877 -6.475 1.00 94.06 89 VAL A C 1
ATOM 709 O O . VAL A 1 89 ? -3.485 0.402 -6.515 1.00 94.06 89 VAL A O 1
ATOM 712 N N . GLY A 1 90 ? -1.781 1.432 -7.544 1.00 93.06 90 GLY A N 1
ATOM 713 C CA . GLY A 1 90 ? -2.444 1.531 -8.842 1.00 93.06 90 GLY A CA 1
ATOM 714 C C . GLY A 1 90 ? -2.712 0.167 -9.472 1.00 93.06 90 GLY A C 1
ATOM 715 O O . GLY A 1 90 ? -3.789 -0.030 -10.015 1.00 93.06 90 GLY A O 1
ATOM 716 N N . LEU A 1 91 ? -1.777 -0.780 -9.339 1.00 93.62 91 LEU A N 1
ATOM 717 C CA . LEU A 1 91 ? -1.965 -2.143 -9.836 1.00 93.62 91 LEU A CA 1
ATOM 718 C C . LEU A 1 91 ? -3.061 -2.866 -9.051 1.00 93.62 91 LEU A C 1
ATOM 720 O O . LEU A 1 91 ? -3.902 -3.525 -9.648 1.00 93.62 91 LEU A O 1
ATOM 724 N N . LEU A 1 92 ? -3.068 -2.733 -7.722 1.00 94.38 92 LEU A N 1
ATOM 725 C CA . LEU A 1 92 ? -4.130 -3.307 -6.899 1.00 94.38 92 LEU A CA 1
ATOM 726 C C . LEU A 1 92 ? -5.498 -2.728 -7.288 1.00 94.38 92 LEU A C 1
ATOM 728 O O . LEU A 1 92 ? -6.447 -3.481 -7.458 1.00 94.38 92 LEU A O 1
ATOM 732 N N . TYR A 1 93 ? -5.597 -1.418 -7.503 1.00 93.00 93 TYR A N 1
ATOM 733 C CA . TYR A 1 93 ? -6.838 -0.814 -7.983 1.00 93.00 93 TYR A CA 1
ATOM 734 C C . TYR A 1 93 ? -7.272 -1.380 -9.337 1.00 93.00 93 TYR A C 1
ATOM 736 O O . TYR A 1 93 ? -8.405 -1.826 -9.475 1.00 93.00 93 TYR A O 1
ATOM 744 N N . ASP A 1 94 ? -6.368 -1.420 -10.316 1.00 91.00 94 ASP A N 1
ATOM 745 C CA . ASP A 1 94 ? -6.695 -1.888 -11.664 1.00 91.00 94 ASP A CA 1
ATOM 746 C C . ASP A 1 94 ? -7.097 -3.383 -11.676 1.00 91.00 94 ASP A C 1
ATOM 748 O O . ASP A 1 94 ? -7.916 -3.789 -12.496 1.00 91.00 94 ASP A O 1
ATOM 752 N N . LEU A 1 95 ? -6.562 -4.197 -10.754 1.00 90.44 95 LEU A N 1
ATOM 753 C CA . LEU A 1 95 ? -6.909 -5.617 -10.604 1.00 90.44 95 LEU A CA 1
ATOM 754 C C . LEU A 1 95 ? -8.241 -5.858 -9.881 1.00 90.44 95 LEU A C 1
ATOM 756 O O . LEU A 1 95 ? -8.994 -6.735 -10.296 1.00 90.44 95 LEU A O 1
ATOM 760 N N . TYR A 1 96 ? -8.498 -5.147 -8.777 1.00 86.06 96 TYR A N 1
ATOM 761 C CA . TYR A 1 96 ? -9.621 -5.441 -7.874 1.00 86.06 96 TYR A CA 1
ATOM 762 C C . TYR A 1 96 ? -10.842 -4.548 -8.103 1.00 86.06 96 TYR A C 1
ATOM 764 O O . TYR A 1 96 ? -11.960 -5.018 -7.947 1.00 86.06 96 TYR A O 1
ATOM 772 N N . ALA A 1 97 ? -10.645 -3.285 -8.482 1.00 78.31 97 ALA A N 1
ATOM 773 C CA . ALA A 1 97 ? -11.724 -2.323 -8.718 1.00 78.31 97 ALA A CA 1
ATOM 774 C C . ALA A 1 97 ? -12.124 -2.234 -10.200 1.00 78.31 97 ALA A C 1
ATOM 776 O O . ALA A 1 97 ? -12.723 -1.251 -10.617 1.00 78.31 97 ALA A O 1
ATOM 777 N N . GLY A 1 98 ? -11.717 -3.218 -11.013 1.00 63.25 98 GLY A N 1
ATOM 778 C CA . GLY A 1 98 ? -12.225 -3.393 -12.371 1.00 63.25 98 GLY A CA 1
ATOM 779 C C . GLY A 1 98 ? -12.060 -2.181 -13.283 1.00 63.25 98 GLY A C 1
ATOM 780 O O . GLY A 1 98 ? -12.946 -1.939 -14.098 1.00 63.25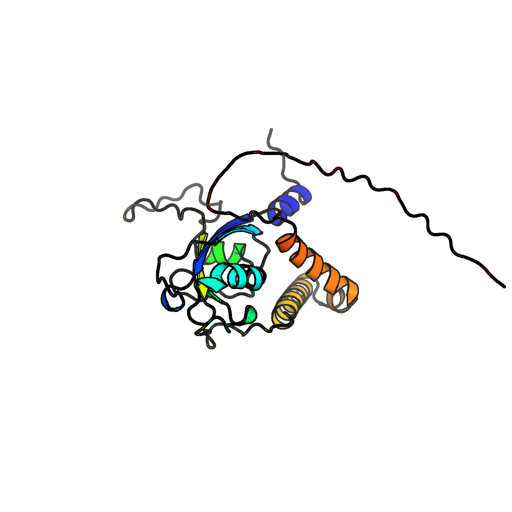 98 GLY A O 1
ATOM 781 N N . ALA A 1 99 ? -10.959 -1.422 -13.173 1.00 54.12 99 ALA A N 1
ATOM 782 C CA . ALA A 1 99 ? -10.709 -0.302 -14.074 1.00 54.12 99 ALA A CA 1
ATOM 783 C C . ALA A 1 99 ? -10.731 -0.815 -15.522 1.00 54.12 99 ALA A C 1
ATOM 785 O O . ALA A 1 99 ? -9.767 -1.441 -15.969 1.00 54.12 99 ALA A O 1
ATOM 786 N N . ASP A 1 100 ? -11.836 -0.585 -16.241 1.00 50.84 100 ASP A N 1
ATOM 787 C CA . ASP A 1 100 ? -11.930 -0.939 -17.653 1.00 50.84 100 ASP A CA 1
ATOM 788 C C . ASP A 1 100 ? -10.766 -0.205 -18.333 1.00 50.84 100 ASP A C 1
ATOM 790 O O . ASP A 1 100 ? -10.672 1.028 -18.232 1.00 50.84 100 ASP A O 1
ATOM 794 N N . PRO A 1 101 ? -9.788 -0.926 -18.913 1.00 45.78 101 PRO A N 1
ATOM 795 C CA . PRO A 1 101 ? -8.623 -0.282 -19.484 1.00 45.78 101 PRO A CA 1
ATOM 796 C C . PRO A 1 101 ? -9.117 0.731 -20.514 1.00 45.78 101 PRO A C 1
ATOM 798 O O . PRO A 1 101 ? -10.062 0.459 -21.255 1.00 45.78 101 PRO A O 1
ATOM 801 N N . ALA A 1 102 ? -8.471 1.899 -20.564 1.00 47.69 102 ALA A N 1
ATOM 802 C CA . ALA A 1 102 ? -8.836 3.061 -21.384 1.00 47.69 102 ALA A CA 1
ATOM 803 C C . ALA A 1 102 ? -8.882 2.816 -22.919 1.00 47.69 102 ALA A C 1
ATOM 805 O O . ALA A 1 102 ? -8.814 3.754 -23.710 1.00 47.69 102 ALA A O 1
ATOM 806 N N . SER A 1 103 ? -8.968 1.563 -23.361 1.00 41.78 103 SER A N 1
ATOM 807 C CA . SER A 1 103 ? -9.080 1.083 -24.730 1.00 41.78 103 SER A CA 1
ATOM 808 C C . SER A 1 103 ? -10.453 0.506 -25.104 1.00 41.78 103 SER A C 1
ATOM 810 O O . SER A 1 103 ? -10.631 0.195 -26.281 1.00 41.78 103 SER A O 1
ATOM 812 N N . LYS A 1 104 ? -11.456 0.413 -24.215 1.00 41.97 104 LYS A N 1
ATOM 813 C CA . LYS A 1 104 ? -12.833 0.085 -24.648 1.00 41.97 104 LYS A CA 1
ATOM 814 C C . LYS A 1 104 ? -13.595 1.303 -25.170 1.00 41.97 104 LYS A C 1
ATOM 816 O O . LYS A 1 104 ? -14.662 1.679 -24.700 1.00 41.97 104 LYS A O 1
ATOM 821 N N . GLY A 1 105 ? -13.057 1.882 -26.239 1.00 46.53 105 GLY A N 1
ATOM 822 C CA . GLY A 1 105 ? -13.885 2.537 -27.241 1.00 46.53 105 GLY A CA 1
ATOM 823 C C . GLY A 1 105 ? -14.551 1.466 -28.105 1.00 46.53 105 GLY A C 1
ATOM 824 O O . GLY A 1 105 ? -13.954 1.019 -29.075 1.00 46.53 105 GLY A O 1
ATOM 825 N N . GLY A 1 106 ? -15.772 1.065 -27.745 1.00 44.56 106 GLY A N 1
ATOM 826 C CA . GLY A 1 106 ? -16.690 0.327 -28.618 1.00 44.56 106 GLY A CA 1
ATOM 827 C C . GLY A 1 106 ? -16.511 -1.193 -28.668 1.00 44.56 106 GLY A C 1
ATOM 828 O O . GLY A 1 106 ? -15.775 -1.712 -29.498 1.00 44.56 106 GLY A O 1
ATOM 829 N N . ALA A 1 107 ? -17.278 -1.915 -27.854 1.00 36.66 107 ALA A N 1
ATOM 830 C CA . ALA A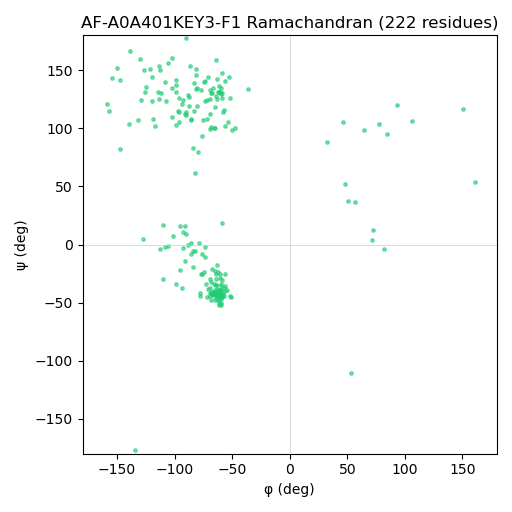 1 107 ? -17.842 -3.206 -28.243 1.00 36.66 107 ALA A CA 1
ATOM 831 C C . ALA A 1 107 ? -19.045 -3.501 -27.345 1.00 36.66 107 ALA A C 1
ATOM 833 O O . ALA A 1 107 ? -18.948 -3.524 -26.122 1.00 36.66 107 ALA A O 1
ATOM 834 N N . GLU A 1 108 ? -20.181 -3.661 -27.997 1.00 47.59 108 GLU A N 1
ATOM 835 C CA . GLU A 1 108 ? -21.513 -3.832 -27.444 1.00 47.59 108 GLU A CA 1
ATOM 836 C C . GLU A 1 108 ? -21.573 -5.127 -26.619 1.00 47.59 108 GLU A C 1
ATOM 838 O O . GLU A 1 108 ? -21.233 -6.208 -27.100 1.00 47.59 108 GLU A O 1
ATOM 843 N N . THR A 1 109 ? -21.980 -5.041 -25.356 1.00 40.75 109 THR A N 1
ATOM 844 C CA . THR A 1 109 ? -22.480 -6.200 -24.609 1.00 40.75 109 THR A CA 1
ATOM 845 C C . THR A 1 109 ? -23.668 -5.730 -23.793 1.00 40.75 109 THR A C 1
ATOM 847 O O . THR A 1 109 ? -23.541 -4.994 -22.817 1.00 40.75 109 THR A O 1
ATOM 850 N N . ASP A 1 110 ? -24.832 -6.107 -24.300 1.00 40.25 110 ASP A N 1
ATOM 851 C CA . ASP A 1 110 ? -26.141 -5.729 -23.811 1.00 40.25 110 ASP A CA 1
ATOM 852 C C . ASP A 1 110 ? -26.463 -6.355 -22.444 1.00 40.25 110 ASP A C 1
ATOM 854 O O . ASP A 1 110 ? -26.363 -7.565 -22.250 1.00 40.25 110 ASP A O 1
ATOM 858 N N . LEU A 1 111 ? -26.961 -5.474 -21.570 1.00 52.94 111 LEU A N 1
ATOM 859 C CA . LEU A 1 111 ? -28.129 -5.647 -20.702 1.00 52.94 111 LEU A CA 1
ATOM 860 C C . LEU A 1 111 ? -28.046 -6.733 -19.617 1.00 52.94 111 LEU A C 1
ATOM 862 O O . LEU A 1 111 ? -28.377 -7.882 -19.876 1.00 52.94 111 LEU A O 1
ATOM 866 N N . LEU A 1 112 ? -27.736 -6.309 -18.377 1.00 48.12 112 LEU A N 1
ATOM 867 C CA . LEU A 1 112 ? -28.488 -6.566 -17.119 1.00 48.12 112 LEU A CA 1
ATOM 868 C C . LEU A 1 112 ? -27.612 -6.337 -15.857 1.00 48.12 112 LEU A C 1
ATOM 870 O O . LEU A 1 112 ? -27.540 -7.188 -14.978 1.00 48.12 112 LEU A O 1
ATOM 874 N N . SER A 1 113 ? -26.991 -5.163 -15.721 1.00 41.53 113 SER A N 1
ATOM 875 C CA . SER A 1 113 ? -26.710 -4.554 -14.410 1.00 41.53 113 SER A CA 1
ATOM 876 C C . SER A 1 113 ? -26.532 -3.049 -14.592 1.00 41.53 113 SER A C 1
ATOM 878 O O . SER A 1 113 ? -25.671 -2.569 -15.321 1.00 41.53 113 SER A O 1
ATOM 880 N N . THR A 1 114 ? -27.458 -2.321 -13.993 1.00 35.56 114 THR A N 1
ATOM 881 C CA . THR A 1 114 ? -27.585 -0.869 -13.953 1.00 35.56 114 THR A CA 1
ATOM 882 C C . THR A 1 114 ? -26.372 -0.219 -13.290 1.00 35.56 114 THR A C 1
ATOM 884 O O . THR A 1 114 ? -26.031 -0.634 -12.193 1.00 35.56 114 THR A O 1
ATOM 887 N N . THR A 1 115 ? -25.797 0.812 -13.922 1.00 42.59 115 THR A N 1
ATOM 888 C CA . THR A 1 115 ? -25.148 1.970 -13.265 1.00 42.59 115 THR A CA 1
ATOM 889 C C . THR A 1 115 ? -24.458 1.690 -11.929 1.00 42.59 115 THR A C 1
ATOM 891 O O . THR A 1 115 ? -25.063 1.928 -10.893 1.00 42.59 115 THR A O 1
ATOM 894 N N . ASP A 1 116 ? -23.192 1.299 -11.965 1.00 48.25 116 ASP A N 1
ATOM 895 C CA . ASP A 1 116 ? -22.226 1.631 -10.919 1.00 48.25 116 ASP A CA 1
ATOM 896 C C . ASP A 1 116 ? -20.871 1.767 -11.625 1.00 48.25 116 ASP A C 1
ATOM 898 O O . ASP A 1 116 ? -20.099 0.827 -11.759 1.00 48.25 116 ASP A O 1
ATOM 902 N N . GLU A 1 117 ? -20.636 2.948 -12.207 1.00 54.66 117 GLU A N 1
ATOM 903 C CA . GLU A 1 117 ? -19.277 3.424 -12.472 1.00 54.66 117 GLU A CA 1
ATOM 904 C C . GLU A 1 117 ? -18.553 3.341 -11.130 1.00 54.66 117 GLU A C 1
ATOM 906 O O . GLU A 1 117 ? -18.902 4.150 -10.276 1.00 54.66 117 GLU A O 1
ATOM 911 N N . ASP A 1 118 ? -17.652 2.375 -10.903 1.00 60.50 118 ASP A N 1
ATOM 912 C CA . ASP A 1 118 ? -16.987 2.181 -9.604 1.00 60.50 118 ASP A CA 1
ATOM 913 C C . ASP A 1 118 ? -16.413 3.518 -9.108 1.00 60.50 118 ASP A C 1
ATOM 915 O O . ASP A 1 118 ? -15.360 3.975 -9.582 1.00 60.50 118 ASP A O 1
ATOM 919 N N . PRO A 1 119 ? -17.123 4.232 -8.212 1.00 70.75 119 PRO A N 1
ATOM 920 C CA . PRO A 1 119 ? -16.928 5.655 -8.128 1.00 70.75 119 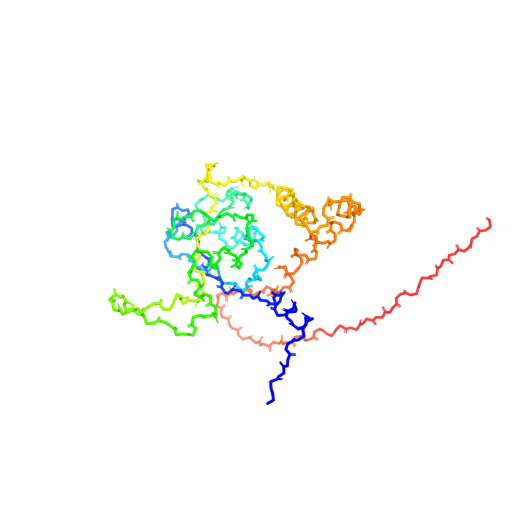PRO A CA 1
ATOM 921 C C . PRO A 1 119 ? -15.828 5.843 -7.116 1.00 70.75 119 PRO A C 1
ATOM 923 O O . PRO A 1 119 ? -16.001 5.608 -5.916 1.00 70.75 119 PRO A O 1
ATOM 926 N N . LEU A 1 120 ? -14.681 6.291 -7.617 1.00 81.94 120 LEU A N 1
ATOM 927 C CA . LEU A 1 120 ? -13.685 6.944 -6.790 1.00 81.94 120 LEU A CA 1
ATOM 928 C C . LEU A 1 120 ? -14.395 7.800 -5.720 1.00 81.94 120 LEU A C 1
ATOM 930 O O . LEU A 1 120 ? -15.320 8.550 -6.044 1.00 81.94 120 LEU A O 1
ATOM 934 N N . PRO A 1 121 ? -13.978 7.721 -4.449 1.00 91.38 121 PRO A N 1
ATOM 935 C CA . PRO A 1 121 ? -12.728 7.135 -3.961 1.00 91.38 121 PRO A CA 1
ATOM 936 C C . PRO A 1 121 ? -12.740 5.602 -3.819 1.00 91.38 121 PRO A C 1
ATOM 938 O O . PRO A 1 121 ? -13.741 5.017 -3.416 1.00 91.38 121 PRO A O 1
ATOM 941 N N . TRP A 1 122 ? -11.588 4.961 -4.067 1.00 93.44 122 TRP A N 1
ATOM 942 C CA . TRP A 1 122 ? -11.412 3.519 -3.853 1.00 93.44 122 TRP A CA 1
ATOM 943 C C . TRP A 1 122 ? -11.527 3.192 -2.363 1.00 93.44 122 TRP A C 1
ATOM 945 O O . TRP A 1 122 ? -10.755 3.705 -1.544 1.00 93.44 122 TRP A O 1
ATOM 955 N N . ARG A 1 123 ? -12.524 2.378 -2.004 1.00 94.00 123 ARG A N 1
ATOM 956 C CA . ARG A 1 123 ? -12.899 2.116 -0.611 1.00 94.00 123 ARG A CA 1
ATOM 957 C C . ARG A 1 123 ? -12.150 0.913 -0.067 1.00 94.00 123 ARG A C 1
ATOM 959 O O . ARG A 1 123 ? -12.402 -0.209 -0.481 1.00 94.00 123 ARG A O 1
ATOM 966 N N . LEU A 1 124 ? -11.261 1.153 0.884 1.00 95.94 124 LEU A N 1
ATOM 967 C CA . LEU A 1 124 ? -10.466 0.127 1.542 1.00 95.94 124 LEU A CA 1
ATOM 968 C C . LEU A 1 124 ? -10.856 0.006 3.012 1.00 95.94 124 LEU A C 1
ATOM 970 O O . LEU A 1 124 ? -11.289 0.972 3.649 1.00 95.94 124 LEU A O 1
ATOM 974 N N . VAL A 1 125 ? -10.633 -1.179 3.562 1.00 96.94 125 VAL A N 1
ATOM 975 C CA . VAL A 1 125 ? -10.705 -1.421 5.002 1.00 96.94 125 VAL A CA 1
ATOM 976 C C . VAL A 1 125 ? -9.297 -1.710 5.499 1.00 96.94 125 VAL A C 1
ATOM 978 O O . VAL A 1 125 ? -8.587 -2.515 4.895 1.00 96.94 125 VAL A O 1
ATOM 981 N N . VAL A 1 126 ? -8.884 -1.026 6.564 1.00 97.62 126 VAL A N 1
ATOM 982 C CA . VAL A 1 126 ? -7.648 -1.319 7.292 1.00 97.62 126 VAL A CA 1
ATOM 983 C C . VAL A 1 126 ? -7.975 -2.140 8.533 1.00 97.62 126 VAL A C 1
ATOM 985 O O . VAL A 1 126 ? -8.934 -1.851 9.249 1.00 97.62 126 VAL A O 1
ATOM 988 N N . HIS A 1 127 ? -7.144 -3.141 8.771 1.00 97.25 127 HIS A N 1
ATOM 989 C CA . HIS A 1 127 ? -7.168 -4.030 9.926 1.00 97.25 127 HIS A CA 1
ATOM 990 C C . HIS A 1 127 ? -5.825 -3.912 10.640 1.00 97.25 127 HIS A C 1
ATOM 992 O O . HIS A 1 127 ? -4.822 -3.624 9.989 1.00 97.25 127 HIS A O 1
ATOM 998 N N . PHE A 1 128 ? -5.798 -4.127 11.949 1.00 96.56 128 PHE A N 1
ATOM 999 C CA . PHE A 1 128 ? -4.605 -4.155 12.803 1.00 96.56 128 PHE A CA 1
ATOM 1000 C C . PHE A 1 128 ? -4.511 -5.437 13.643 1.00 96.56 128 PHE A C 1
ATOM 1002 O O . PHE A 1 128 ? -3.611 -5.567 14.471 1.00 96.56 128 PHE A O 1
ATOM 1009 N N . SER A 1 129 ? -5.429 -6.378 13.435 1.00 93.19 129 SER A N 1
ATOM 1010 C CA . SER A 1 129 ? -5.446 -7.711 14.028 1.00 93.19 129 SER A CA 1
ATOM 1011 C C . SER A 1 129 ? -5.766 -8.772 12.966 1.00 93.19 129 SER A C 1
ATOM 1013 O O . SER A 1 129 ? -5.827 -8.457 11.778 1.00 93.19 129 SER A O 1
ATOM 1015 N N . ASP A 1 130 ? -5.888 -10.039 13.377 1.00 92.50 130 ASP A N 1
ATOM 1016 C CA . ASP A 1 130 ? -6.300 -11.156 12.513 1.00 92.50 130 ASP A CA 1
ATOM 1017 C C . ASP A 1 130 ? -5.556 -11.214 11.164 1.00 92.50 130 ASP A C 1
ATOM 1019 O O . ASP A 1 130 ? -6.151 -11.262 10.088 1.00 92.50 130 ASP A O 1
ATOM 1023 N N . TRP A 1 131 ? -4.219 -11.176 11.223 1.00 95.38 131 TRP A N 1
ATOM 1024 C CA . TRP A 1 131 ? -3.374 -11.192 10.027 1.00 95.38 131 TRP A CA 1
ATOM 1025 C C . TRP A 1 131 ? -3.623 -12.451 9.169 1.00 95.38 131 TRP A C 1
ATOM 1027 O O . TRP A 1 131 ? -3.530 -13.565 9.691 1.00 95.38 131 TRP A O 1
ATOM 1037 N N . PRO A 1 132 ? -3.849 -12.317 7.849 1.00 94.94 132 PRO A N 1
ATOM 1038 C CA . PRO A 1 132 ? -4.089 -13.450 6.959 1.00 94.94 132 PRO A CA 1
ATOM 1039 C C . PRO A 1 132 ? -2.766 -14.133 6.570 1.00 94.94 132 PRO A C 1
ATOM 1041 O O . PRO A 1 132 ? -2.216 -13.909 5.490 1.00 94.94 132 PRO A O 1
ATOM 1044 N N . ASP A 1 133 ? -2.242 -14.971 7.469 1.00 92.50 133 ASP A N 1
ATOM 1045 C CA . ASP A 1 133 ? -0.938 -15.645 7.332 1.00 92.50 133 ASP A CA 1
ATOM 1046 C C . ASP A 1 133 ? -0.836 -16.574 6.104 1.00 92.50 133 ASP A C 1
ATOM 1048 O O . ASP A 1 133 ? 0.261 -16.803 5.595 1.00 92.50 133 ASP A O 1
ATOM 1052 N N . GLU A 1 134 ? -1.960 -17.097 5.606 1.00 92.38 134 GLU A N 1
ATOM 1053 C CA . GLU A 1 134 ? -1.991 -17.966 4.418 1.00 92.38 134 GLU A CA 1
ATOM 1054 C C . GLU A 1 134 ? -1.848 -17.184 3.101 1.00 92.38 134 GLU A C 1
ATOM 1056 O O . GLU A 1 134 ? -1.376 -17.727 2.101 1.00 92.38 134 GLU A O 1
ATOM 1061 N N . GLU A 1 135 ? -2.229 -15.903 3.093 1.00 89.75 135 GLU A N 1
ATOM 1062 C CA . GLU A 1 135 ? -2.306 -15.079 1.881 1.00 89.75 135 GLU A CA 1
ATOM 1063 C C . GLU A 1 135 ? -1.229 -13.988 1.825 1.00 89.75 135 GLU A C 1
ATOM 1065 O O . GLU A 1 135 ? -0.801 -13.599 0.731 1.00 89.75 135 GLU A O 1
ATOM 1070 N N . LEU A 1 136 ? -0.784 -13.484 2.985 1.00 93.31 136 LEU A N 1
ATOM 1071 C CA . LEU A 1 136 ? 0.112 -12.334 3.095 1.00 93.31 136 LEU A CA 1
ATOM 1072 C C . LEU A 1 136 ? 1.371 -12.632 3.914 1.00 93.31 136 LEU A C 1
ATOM 1074 O O . LEU A 1 136 ? 1.324 -13.054 5.068 1.00 93.31 136 LEU A O 1
ATOM 1078 N N . VAL A 1 137 ? 2.519 -12.261 3.345 1.00 92.31 137 VAL A N 1
ATOM 1079 C CA . VAL A 1 137 ? 3.803 -12.220 4.057 1.00 92.31 137 VAL A CA 1
ATOM 1080 C C . VAL A 1 137 ? 3.767 -11.114 5.110 1.00 92.31 137 VAL A C 1
ATOM 1082 O O . VAL A 1 137 ? 3.419 -9.983 4.778 1.00 92.31 137 VAL A O 1
ATOM 1085 N N . ARG A 1 138 ? 4.153 -11.403 6.355 1.00 93.56 138 ARG A N 1
ATOM 1086 C CA . ARG A 1 138 ? 4.167 -10.405 7.436 1.00 93.56 138 ARG A CA 1
ATOM 1087 C C . ARG A 1 138 ? 5.138 -9.257 7.167 1.00 93.56 138 ARG A C 1
ATOM 1089 O O . ARG A 1 138 ? 6.240 -9.469 6.666 1.00 93.56 138 ARG A O 1
ATOM 1096 N N . LEU A 1 139 ? 4.721 -8.055 7.554 1.00 93.69 139 LEU A N 1
ATOM 1097 C CA . LEU A 1 139 ? 5.585 -6.880 7.601 1.00 93.69 139 LEU A CA 1
ATOM 1098 C C . LEU A 1 139 ? 6.405 -6.884 8.896 1.00 93.69 139 LEU A C 1
ATOM 1100 O O . LEU A 1 139 ? 5.964 -7.386 9.931 1.00 93.69 139 LEU A O 1
ATOM 1104 N N . ASP A 1 140 ? 7.591 -6.294 8.840 1.00 92.88 140 ASP A N 1
ATOM 1105 C CA . ASP A 1 140 ? 8.442 -6.044 9.998 1.00 92.88 140 ASP A CA 1
ATOM 1106 C C . ASP A 1 140 ? 8.364 -4.575 10.439 1.00 92.88 140 ASP A C 1
ATOM 1108 O O . ASP A 1 140 ? 7.941 -3.692 9.687 1.00 92.88 140 ASP A O 1
ATOM 1112 N N . ALA A 1 141 ? 8.763 -4.302 11.681 1.00 89.44 141 ALA A N 1
ATOM 1113 C CA . ALA A 1 141 ? 8.719 -2.953 12.236 1.00 89.44 141 ALA A CA 1
ATOM 1114 C C . ALA A 1 141 ? 9.742 -2.018 11.574 1.00 89.44 141 ALA A C 1
ATOM 1116 O O . ALA A 1 141 ? 9.517 -0.810 11.492 1.00 89.44 141 ALA A O 1
ATOM 1117 N N . GLU A 1 142 ? 10.851 -2.580 11.105 1.00 86.81 142 GLU A N 1
ATOM 1118 C CA . GLU A 1 142 ? 11.982 -1.875 10.519 1.00 86.81 142 GLU A CA 1
ATOM 1119 C C . GLU A 1 142 ? 11.799 -1.597 9.013 1.00 86.81 142 GLU A C 1
ATOM 1121 O O . GLU A 1 142 ? 12.577 -0.841 8.429 1.00 86.81 142 GLU A O 1
ATOM 1126 N N . GLY A 1 143 ? 10.759 -2.159 8.384 1.00 85.94 143 GLY A N 1
ATOM 1127 C CA . GLY A 1 143 ? 10.460 -2.021 6.956 1.00 85.94 143 GLY A CA 1
ATOM 1128 C C . GLY A 1 143 ? 11.406 -2.790 6.025 1.00 85.94 143 GLY A C 1
ATOM 1129 O O . GLY A 1 143 ? 11.389 -2.559 4.813 1.00 85.94 143 GLY A O 1
ATOM 1130 N N . ILE A 1 144 ? 12.222 -3.696 6.563 1.00 88.19 144 ILE A N 1
ATOM 1131 C CA . ILE A 1 144 ? 13.208 -4.504 5.839 1.00 88.19 144 ILE A CA 1
ATOM 1132 C C . ILE A 1 144 ? 12.523 -5.409 4.815 1.00 88.19 144 ILE A C 1
ATOM 1134 O O . ILE A 1 144 ? 12.953 -5.464 3.668 1.00 88.19 144 ILE A O 1
ATOM 1138 N N . VAL A 1 145 ? 11.424 -6.070 5.181 1.00 90.69 145 VAL A N 1
ATOM 1139 C CA . VAL A 1 145 ? 10.670 -6.968 4.294 1.00 90.69 145 VAL A CA 1
ATOM 1140 C C . VAL A 1 145 ? 10.128 -6.200 3.089 1.00 90.69 145 VAL A C 1
ATOM 1142 O O . VAL A 1 145 ? 10.181 -6.687 1.959 1.00 90.69 145 VAL A O 1
ATOM 1145 N N . MET A 1 146 ? 9.644 -4.975 3.310 1.00 88.94 146 MET A N 1
ATOM 1146 C CA . MET A 1 146 ? 9.126 -4.128 2.237 1.00 88.94 146 MET A CA 1
ATOM 1147 C C . MET A 1 146 ? 10.240 -3.654 1.304 1.00 88.94 146 MET A C 1
ATOM 1149 O O . MET A 1 146 ? 10.101 -3.720 0.081 1.00 88.94 146 MET A O 1
ATOM 1153 N N . HIS A 1 147 ? 11.357 -3.222 1.887 1.00 85.44 147 HIS A N 1
ATOM 1154 C CA . HIS A 1 147 ? 12.550 -2.837 1.148 1.00 85.44 147 HIS A CA 1
ATOM 1155 C C . HIS A 1 147 ? 13.086 -4.005 0.306 1.00 85.44 147 HIS A C 1
ATOM 1157 O O . HIS A 1 147 ? 13.351 -3.846 -0.885 1.00 85.44 147 HIS A O 1
ATOM 1163 N N . ASP A 1 148 ? 13.200 -5.197 0.887 1.00 89.00 148 ASP A N 1
ATOM 1164 C CA . ASP A 1 148 ? 13.727 -6.376 0.205 1.00 89.00 148 ASP A CA 1
ATOM 1165 C C . ASP A 1 148 ? 12.807 -6.837 -0.926 1.00 89.00 148 ASP A C 1
ATOM 1167 O O . ASP A 1 148 ? 13.294 -7.151 -2.015 1.00 89.00 148 ASP A O 1
ATOM 1171 N N . ALA A 1 149 ? 11.486 -6.811 -0.723 1.00 89.88 149 ALA A N 1
ATOM 1172 C CA . ALA A 1 149 ? 10.520 -7.086 -1.785 1.00 89.88 149 ALA A CA 1
ATOM 1173 C C . ALA A 1 149 ? 10.682 -6.110 -2.962 1.00 89.88 149 ALA A C 1
ATOM 1175 O O . ALA A 1 149 ? 10.740 -6.534 -4.120 1.00 89.88 149 ALA A O 1
ATOM 1176 N N . PHE A 1 150 ? 10.839 -4.813 -2.676 1.00 86.75 150 PHE A N 1
ATOM 1177 C CA . PHE A 1 150 ? 11.097 -3.804 -3.700 1.00 86.75 150 PHE A CA 1
ATOM 1178 C C . PHE A 1 150 ? 12.412 -4.073 -4.445 1.00 86.75 150 PHE A C 1
ATOM 1180 O O . PHE A 1 150 ? 12.414 -4.176 -5.673 1.00 86.75 150 PHE A O 1
ATOM 1187 N N . ILE A 1 151 ? 13.523 -4.259 -3.730 1.00 84.81 151 ILE A N 1
ATOM 1188 C CA . ILE A 1 151 ? 14.836 -4.505 -4.340 1.00 84.81 151 ILE A CA 1
ATOM 1189 C C . ILE A 1 151 ? 14.840 -5.790 -5.174 1.00 84.81 151 ILE A C 1
ATOM 1191 O O . ILE A 1 151 ? 15.430 -5.815 -6.256 1.00 84.81 151 ILE A O 1
ATOM 1195 N N . ASN A 1 152 ? 14.178 -6.849 -4.712 1.00 88.31 152 ASN A N 1
ATOM 1196 C CA . ASN A 1 152 ? 14.071 -8.095 -5.464 1.00 88.31 152 ASN A CA 1
ATOM 1197 C C . ASN A 1 152 ? 13.273 -7.898 -6.758 1.00 88.31 152 ASN A C 1
ATOM 1199 O O . ASN A 1 152 ? 13.749 -8.313 -7.812 1.00 88.31 152 ASN A O 1
ATOM 1203 N N . SER A 1 153 ? 12.158 -7.159 -6.723 1.00 87.88 153 SER A N 1
ATOM 1204 C CA . SER A 1 153 ? 11.393 -6.837 -7.938 1.00 87.88 153 SER A CA 1
ATOM 1205 C C . SER A 1 153 ? 12.222 -6.057 -8.971 1.00 87.88 153 SER A C 1
ATOM 1207 O O . SER A 1 153 ? 12.174 -6.335 -10.170 1.00 87.88 153 SER A O 1
ATOM 1209 N N . VAL A 1 154 ? 13.057 -5.122 -8.506 1.00 84.56 154 VAL A N 1
ATOM 1210 C CA . VAL A 1 154 ? 13.943 -4.321 -9.360 1.00 84.56 154 VAL A CA 1
ATOM 1211 C C . VAL A 1 154 ? 15.055 -5.187 -9.963 1.00 84.56 154 VAL A C 1
ATOM 1213 O O . VAL A 1 154 ? 15.342 -5.074 -11.155 1.00 84.56 154 VAL A O 1
ATOM 1216 N N . LYS A 1 155 ? 15.643 -6.097 -9.175 1.00 84.62 155 LYS A N 1
ATOM 1217 C CA . LYS A 1 155 ? 16.636 -7.073 -9.659 1.00 84.62 155 LYS A CA 1
ATOM 1218 C C . LYS A 1 155 ? 16.055 -7.998 -10.725 1.00 84.62 155 LYS A C 1
ATOM 1220 O O . LYS A 1 155 ? 16.704 -8.228 -11.743 1.00 84.62 155 LYS A O 1
ATOM 1225 N N . GLU A 1 156 ? 14.857 -8.528 -10.497 1.00 85.38 156 GLU A N 1
ATOM 1226 C CA . GLU A 1 156 ? 14.173 -9.407 -11.448 1.00 85.38 156 GLU A CA 1
ATOM 1227 C C . GLU A 1 156 ? 13.873 -8.675 -12.760 1.00 85.38 156 GLU A C 1
ATOM 1229 O O . GLU A 1 156 ? 14.180 -9.188 -13.838 1.00 85.38 156 GLU A O 1
ATOM 1234 N N . ALA A 1 157 ? 13.369 -7.440 -12.686 1.00 84.88 157 ALA A N 1
ATOM 1235 C CA . ALA A 1 157 ? 13.108 -6.618 -13.864 1.00 84.88 157 ALA A CA 1
ATOM 1236 C C . ALA A 1 157 ? 14.383 -6.322 -14.680 1.00 84.88 157 ALA A C 1
ATOM 1238 O O . ALA A 1 157 ? 14.364 -6.396 -15.912 1.00 84.88 157 ALA A O 1
ATOM 1239 N N . ASP A 1 158 ? 15.501 -6.017 -14.013 1.00 81.31 158 ASP A N 1
ATOM 1240 C CA . ASP A 1 158 ? 16.795 -5.777 -14.667 1.00 81.31 158 ASP A CA 1
ATOM 1241 C C . ASP A 1 158 ? 17.345 -7.039 -15.326 1.00 81.31 158 ASP A C 1
ATOM 1243 O O . ASP A 1 158 ? 17.776 -7.005 -16.481 1.00 81.31 158 ASP A O 1
ATOM 1247 N N . PHE A 1 159 ? 17.246 -8.176 -14.633 1.00 86.62 159 PHE A N 1
ATOM 1248 C CA . PHE A 1 159 ? 17.649 -9.463 -15.179 1.00 86.62 159 PHE A CA 1
ATOM 1249 C C . PHE A 1 159 ? 16.869 -9.807 -16.451 1.00 86.62 159 PHE A C 1
ATOM 1251 O O . PHE A 1 159 ? 17.473 -10.195 -17.449 1.00 86.62 159 PHE A O 1
ATOM 1258 N N . LEU A 1 160 ? 15.547 -9.616 -16.447 1.00 86.88 160 LEU A N 1
ATOM 1259 C CA . LEU A 1 160 ? 14.701 -9.871 -17.615 1.00 86.88 160 LEU A CA 1
ATOM 1260 C C . LEU A 1 160 ? 15.045 -8.957 -18.796 1.00 86.88 160 LEU A C 1
ATOM 1262 O O . LEU A 1 160 ? 15.029 -9.401 -19.943 1.00 86.88 160 LEU A O 1
ATOM 1266 N N . ARG A 1 161 ? 15.369 -7.687 -18.533 1.00 82.31 161 ARG A N 1
ATOM 1267 C CA . ARG A 1 161 ? 15.663 -6.704 -19.584 1.00 82.31 161 ARG A CA 1
ATOM 1268 C C . ARG A 1 161 ? 17.061 -6.861 -20.177 1.00 82.31 161 ARG A C 1
ATOM 1270 O O . ARG A 1 161 ? 17.229 -6.714 -21.385 1.00 82.31 161 ARG A O 1
ATOM 1277 N N . ASN A 1 162 ? 18.054 -7.109 -19.327 1.00 80.62 162 ASN A N 1
ATOM 1278 C CA . ASN A 1 162 ? 19.471 -7.016 -19.680 1.00 80.62 162 ASN A CA 1
ATOM 1279 C C . ASN A 1 162 ? 20.187 -8.380 -19.679 1.00 80.62 162 ASN A C 1
ATOM 1281 O O . ASN A 1 162 ? 21.374 -8.450 -19.997 1.00 80.62 162 ASN A O 1
ATOM 1285 N N . GLY A 1 163 ? 19.501 -9.466 -19.303 1.00 79.56 163 GLY A N 1
ATOM 1286 C CA . GLY A 1 163 ? 20.076 -10.811 -19.155 1.00 79.56 163 GLY A CA 1
ATOM 1287 C C . GLY A 1 163 ? 21.011 -10.959 -17.947 1.00 79.56 163 GLY A C 1
ATOM 1288 O O . GLY A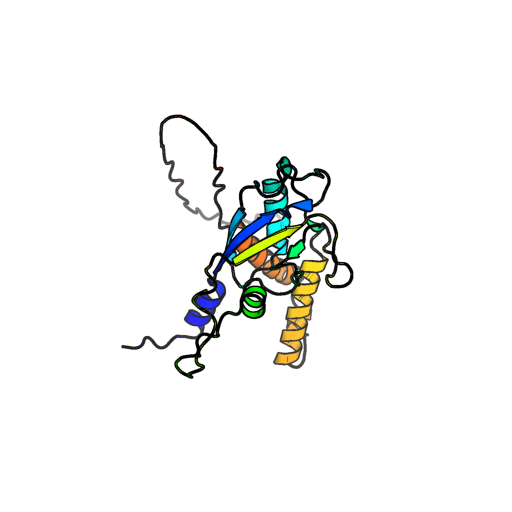 1 163 ? 21.642 -11.999 -17.761 1.00 79.56 163 GLY A O 1
ATOM 1289 N N . THR A 1 164 ? 21.145 -9.912 -17.130 1.00 72.06 164 THR A N 1
ATOM 1290 C CA . THR A 1 164 ? 21.960 -9.886 -15.919 1.00 72.06 164 THR A CA 1
ATOM 1291 C C . THR A 1 164 ? 21.414 -8.842 -14.952 1.00 72.06 164 THR A C 1
ATOM 1293 O O . THR A 1 164 ? 20.997 -7.777 -15.385 1.00 72.06 164 THR A O 1
ATOM 1296 N N . ALA A 1 165 ? 21.459 -9.126 -13.649 1.00 68.81 165 ALA A N 1
ATOM 1297 C CA . ALA A 1 165 ? 21.135 -8.159 -12.597 1.00 68.81 165 ALA A CA 1
ATOM 1298 C C . ALA A 1 165 ? 22.382 -7.406 -12.099 1.00 68.81 165 ALA A C 1
ATOM 1300 O O . ALA A 1 165 ? 22.347 -6.759 -11.053 1.00 68.81 165 ALA A O 1
ATOM 1301 N N . LYS A 1 166 ? 23.526 -7.538 -12.794 1.00 66.44 166 LYS A N 1
ATOM 1302 C CA . LYS A 1 166 ? 24.803 -6.980 -12.333 1.00 66.44 166 LYS A CA 1
ATOM 1303 C C . LYS A 1 166 ? 24.721 -5.475 -12.112 1.00 66.44 166 LYS A C 1
ATOM 1305 O O . LYS A 1 166 ? 25.291 -5.033 -11.133 1.00 66.44 166 LYS A O 1
ATOM 1310 N N . GLY A 1 167 ? 23.988 -4.723 -12.939 1.00 61.91 167 GLY A N 1
ATOM 1311 C CA . GLY A 1 167 ? 23.850 -3.269 -12.796 1.00 61.91 167 GLY A CA 1
ATOM 1312 C C . GLY A 1 167 ? 23.251 -2.864 -11.448 1.00 61.91 167 GLY A C 1
ATOM 1313 O O . GLY A 1 167 ? 23.868 -2.100 -10.708 1.00 61.91 167 GLY A O 1
ATOM 1314 N N . ILE A 1 168 ? 22.106 -3.445 -11.084 1.00 58.84 168 ILE A N 1
ATOM 1315 C CA . ILE A 1 168 ? 21.468 -3.206 -9.780 1.00 58.84 168 ILE A CA 1
ATOM 1316 C C . ILE A 1 168 ? 22.210 -3.871 -8.617 1.00 58.84 168 ILE A C 1
ATOM 1318 O O . ILE A 1 168 ? 22.284 -3.294 -7.538 1.00 58.84 168 ILE A O 1
ATOM 1322 N N . MET A 1 169 ? 22.828 -5.038 -8.819 1.00 59.59 169 MET A N 1
ATOM 1323 C CA . MET A 1 169 ? 23.694 -5.654 -7.803 1.00 59.59 169 MET A CA 1
ATOM 1324 C C . MET A 1 169 ? 24.986 -4.858 -7.554 1.00 59.59 169 MET A C 1
ATOM 1326 O O . MET A 1 169 ? 25.603 -5.036 -6.507 1.00 59.59 169 MET A O 1
A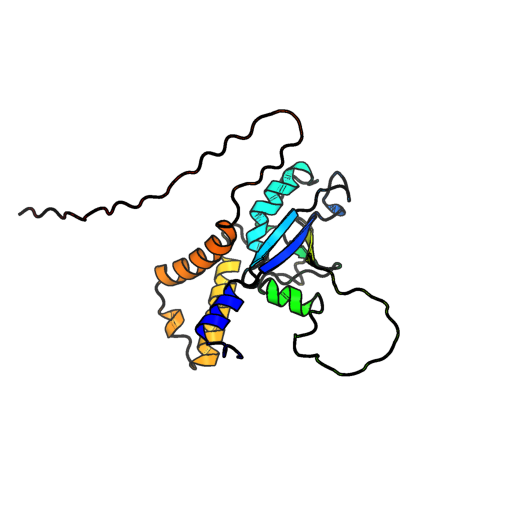TOM 1330 N N . THR A 1 170 ? 25.401 -4.007 -8.499 1.00 55.47 170 THR A N 1
ATOM 1331 C CA . THR A 1 170 ? 26.536 -3.081 -8.359 1.00 55.47 170 THR A CA 1
ATOM 1332 C C . THR A 1 170 ? 26.144 -1.695 -7.858 1.00 55.47 170 THR A C 1
ATOM 1334 O O . THR A 1 170 ? 27.039 -0.874 -7.660 1.00 55.47 170 THR A O 1
ATOM 1337 N N . LEU A 1 171 ? 24.851 -1.412 -7.650 1.00 52.31 171 LEU A N 1
ATOM 1338 C CA . LEU A 1 171 ? 24.443 -0.166 -7.003 1.00 52.31 171 LEU A CA 1
ATOM 1339 C C . LEU A 1 171 ? 25.016 -0.127 -5.588 1.00 52.31 171 LEU A C 1
ATOM 1341 O O . LEU A 1 171 ? 24.991 -1.124 -4.860 1.00 52.31 171 LEU A O 1
ATOM 1345 N N . SER A 1 172 ? 25.548 1.032 -5.205 1.00 52.16 172 SER A N 1
ATOM 1346 C CA . SER A 1 172 ? 26.033 1.235 -3.848 1.00 52.16 172 SER A CA 1
ATOM 1347 C C . SER A 1 172 ? 24.869 1.134 -2.852 1.00 52.16 172 SER A C 1
ATOM 1349 O O . SER A 1 172 ? 23.688 1.274 -3.208 1.00 52.16 172 SER A O 1
ATOM 1351 N N . ARG A 1 173 ? 25.188 0.867 -1.581 1.00 53.34 173 ARG A N 1
ATOM 1352 C CA . ARG A 1 173 ? 24.177 0.852 -0.514 1.00 53.34 173 ARG A CA 1
ATOM 1353 C C . ARG A 1 173 ? 23.496 2.219 -0.419 1.00 53.34 173 ARG A C 1
ATOM 1355 O O . ARG A 1 173 ? 22.298 2.278 -0.164 1.00 53.34 173 ARG A O 1
ATOM 1362 N N . GLU A 1 174 ? 24.254 3.284 -0.676 1.00 51.59 174 GLU A N 1
ATOM 1363 C CA . GLU A 1 174 ? 23.788 4.665 -0.716 1.00 51.59 174 GLU A CA 1
ATOM 1364 C C . GLU A 1 174 ? 22.798 4.919 -1.867 1.00 51.59 174 GLU A C 1
ATOM 1366 O O . GLU A 1 174 ? 21.755 5.525 -1.639 1.00 51.59 174 GLU A O 1
ATOM 1371 N N . ASP A 1 175 ? 23.051 4.400 -3.073 1.00 54.97 175 ASP A N 1
ATOM 1372 C CA . ASP A 1 175 ? 22.146 4.584 -4.223 1.00 54.97 175 ASP A CA 1
ATOM 1373 C C . ASP A 1 175 ? 20.837 3.794 -4.065 1.00 54.97 175 ASP A C 1
ATOM 1375 O O . ASP A 1 175 ? 19.755 4.278 -4.404 1.00 54.97 175 ASP A O 1
ATOM 1379 N N . SER A 1 176 ? 20.921 2.583 -3.505 1.00 56.62 176 SER A N 1
ATOM 1380 C CA . SER A 1 176 ? 19.748 1.741 -3.222 1.00 56.62 176 SER A CA 1
ATOM 1381 C C . SER A 1 176 ? 18.875 2.353 -2.121 1.00 56.62 176 SER A C 1
ATOM 1383 O O . SER A 1 176 ? 17.650 2.397 -2.251 1.00 56.62 176 SER A O 1
ATOM 1385 N N . ALA A 1 177 ? 19.507 2.897 -1.075 1.00 58.41 177 ALA A N 1
ATOM 1386 C CA . ALA A 1 177 ? 18.822 3.651 -0.031 1.00 58.41 177 ALA A CA 1
ATOM 1387 C C . ALA A 1 177 ? 18.204 4.945 -0.582 1.00 58.41 177 ALA A C 1
ATOM 1389 O O . ALA A 1 177 ? 17.060 5.241 -0.260 1.00 58.41 177 ALA A O 1
ATOM 1390 N N . GLY A 1 178 ? 18.897 5.669 -1.470 1.00 58.25 178 GLY A N 1
ATOM 1391 C CA . GLY A 1 178 ? 18.387 6.896 -2.090 1.00 58.25 178 GLY A CA 1
ATOM 1392 C C . GLY A 1 178 ? 17.160 6.676 -2.983 1.00 58.25 178 GLY A C 1
ATOM 1393 O O . GLY A 1 178 ? 16.250 7.510 -2.999 1.00 58.25 178 GLY A O 1
ATOM 1394 N N . LEU A 1 179 ? 17.083 5.542 -3.689 1.00 60.72 179 LEU A N 1
ATOM 1395 C CA . LEU A 1 179 ? 15.891 5.150 -4.454 1.00 60.72 179 LEU A CA 1
ATOM 1396 C C . LEU A 1 179 ? 14.693 4.884 -3.536 1.00 60.72 179 LEU A C 1
ATOM 1398 O O . LEU A 1 179 ? 13.599 5.402 -3.773 1.00 60.72 179 LEU A O 1
ATOM 1402 N N . TRP A 1 180 ? 14.913 4.115 -2.471 1.00 64.50 180 TRP A N 1
ATOM 1403 C CA . TRP A 1 180 ? 13.896 3.817 -1.465 1.00 64.50 180 TRP A CA 1
ATOM 1404 C C . TRP A 1 180 ? 13.423 5.075 -0.724 1.00 64.50 180 TRP A C 1
ATOM 1406 O O . TRP A 1 180 ? 12.228 5.294 -0.515 1.00 64.50 180 TRP A O 1
ATOM 1416 N N . GLU A 1 181 ? 14.360 5.946 -0.371 1.00 63.03 181 GLU A N 1
ATOM 1417 C CA . GLU A 1 181 ? 14.113 7.193 0.338 1.00 63.03 181 GLU A CA 1
ATOM 1418 C C . GLU A 1 181 ? 13.347 8.193 -0.540 1.00 63.03 181 GLU A C 1
ATOM 1420 O O . GLU A 1 181 ? 12.365 8.777 -0.085 1.00 63.03 181 GLU A O 1
ATOM 1425 N N . SER A 1 182 ? 13.690 8.311 -1.827 1.00 59.97 182 SER A N 1
ATOM 1426 C CA . SER A 1 182 ? 12.935 9.131 -2.791 1.00 59.97 182 SER A CA 1
ATOM 1427 C C . SER A 1 182 ? 11.478 8.675 -2.918 1.00 59.97 182 SER A C 1
ATOM 1429 O O . SER A 1 182 ? 10.561 9.498 -2.962 1.00 59.97 182 SER A O 1
ATOM 1431 N N . TRP A 1 183 ? 11.253 7.361 -2.933 1.00 64.44 183 TRP A N 1
ATOM 1432 C CA . TRP A 1 183 ? 9.920 6.765 -2.972 1.00 64.44 183 TRP A CA 1
ATOM 1433 C C . TRP A 1 183 ? 9.131 7.012 -1.669 1.00 64.44 183 TRP A C 1
ATOM 1435 O O . TRP A 1 183 ? 7.963 7.417 -1.689 1.00 64.44 183 TRP A O 1
ATOM 1445 N N . THR A 1 184 ? 9.794 6.872 -0.520 1.00 59.31 184 THR A N 1
ATOM 1446 C CA . THR A 1 184 ? 9.188 7.100 0.800 1.00 59.31 184 THR A CA 1
ATOM 1447 C C . THR A 1 184 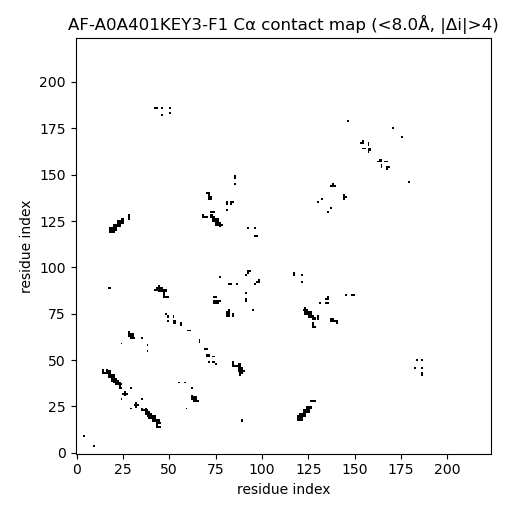? 8.842 8.583 1.006 1.00 59.31 184 THR A C 1
ATOM 1449 O O . THR A 1 184 ? 7.743 8.919 1.458 1.00 59.31 184 THR A O 1
ATOM 1452 N N . PHE A 1 185 ? 9.731 9.500 0.604 1.00 55.34 185 PHE A N 1
ATOM 1453 C CA . PHE A 1 185 ? 9.504 10.946 0.684 1.00 55.34 185 PHE A CA 1
ATOM 1454 C C . PHE A 1 185 ? 8.416 11.443 -0.264 1.00 55.34 185 PHE A C 1
ATOM 1456 O O . PHE A 1 185 ? 7.688 12.367 0.106 1.00 55.34 185 PHE A O 1
ATOM 1463 N N . GLN A 1 186 ? 8.233 10.833 -1.440 1.00 56.47 186 GLN A N 1
ATOM 1464 C CA . GLN A 1 186 ? 7.099 11.169 -2.307 1.00 56.47 186 GLN A CA 1
ATOM 1465 C C . GLN A 1 186 ? 5.761 10.915 -1.596 1.00 56.47 186 GLN A C 1
ATOM 1467 O O . GLN A 1 186 ? 4.826 11.698 -1.731 1.00 56.47 186 GLN A O 1
ATOM 1472 N N . THR A 1 187 ? 5.693 9.866 -0.778 1.00 52.78 187 THR A N 1
ATOM 1473 C CA . THR A 1 187 ? 4.494 9.533 0.001 1.00 52.78 187 THR A CA 1
ATOM 1474 C C . THR A 1 187 ? 4.304 10.450 1.224 1.00 52.78 187 THR A C 1
ATOM 1476 O O . THR A 1 187 ? 3.178 10.656 1.686 1.00 52.78 187 THR A O 1
ATOM 1479 N N . SER A 1 188 ? 5.392 11.028 1.748 1.00 51.81 188 SER A N 1
ATOM 1480 C CA . SER A 1 188 ? 5.397 11.859 2.965 1.00 51.81 188 SER A CA 1
ATOM 1481 C C . SER A 1 188 ? 5.246 13.368 2.704 1.00 51.81 188 SER A C 1
ATOM 1483 O O . SER A 1 188 ? 4.554 14.060 3.449 1.00 51.81 188 SER A O 1
ATOM 1485 N N . SER A 1 189 ? 5.843 13.892 1.629 1.00 48.00 189 SER A N 1
ATOM 1486 C CA . SER A 1 189 ? 5.977 15.339 1.367 1.00 48.00 189 SER A CA 1
ATOM 1487 C C . SER A 1 189 ? 4.693 16.063 0.939 1.00 48.00 189 SER A C 1
ATOM 1489 O O . SER A 1 189 ? 4.706 17.282 0.781 1.00 48.00 189 SER A O 1
ATOM 1491 N N . GLU A 1 190 ? 3.572 15.357 0.782 1.00 46.50 190 GLU A N 1
ATOM 1492 C CA . GLU A 1 190 ? 2.363 15.923 0.176 1.00 46.50 190 GLU A CA 1
ATOM 1493 C C . GLU A 1 190 ? 1.255 16.345 1.161 1.00 46.50 190 GLU A C 1
ATOM 1495 O O . GLU A 1 190 ? 0.184 16.766 0.732 1.00 46.50 190 GLU A O 1
ATOM 1500 N N . TYR A 1 191 ? 1.495 16.313 2.478 1.00 39.81 191 TYR A N 1
ATOM 1501 C CA . TYR A 1 191 ? 0.515 16.805 3.456 1.00 39.81 191 TYR A CA 1
ATOM 1502 C C . TYR A 1 191 ? 1.147 17.745 4.492 1.00 39.81 191 TYR A C 1
ATOM 1504 O O . TYR A 1 191 ? 1.812 17.269 5.412 1.00 39.81 191 TYR A O 1
ATOM 1512 N N . PRO A 1 192 ? 0.889 19.069 4.437 1.00 31.64 192 PRO A N 1
ATOM 1513 C CA . PRO A 1 192 ? 0.844 19.845 5.665 1.00 31.64 192 PRO A CA 1
ATOM 1514 C C . PRO A 1 192 ? -0.336 19.312 6.485 1.00 31.64 192 PRO A C 1
ATOM 1516 O O . PRO A 1 192 ? -1.443 19.157 5.972 1.00 31.64 192 PRO A O 1
ATOM 1519 N N . THR A 1 193 ? -0.079 18.969 7.741 1.00 31.02 193 THR A N 1
ATOM 1520 C CA . THR A 1 193 ? -1.030 18.408 8.703 1.00 31.02 193 THR A CA 1
ATOM 1521 C C . THR A 1 193 ? -2.341 19.205 8.710 1.00 31.02 193 THR A C 1
ATOM 1523 O O . THR A 1 193 ? -2.415 20.275 9.310 1.00 31.02 193 THR A O 1
ATOM 1526 N N . PHE A 1 194 ? -3.389 18.712 8.041 1.00 29.33 194 PHE A N 1
ATOM 1527 C CA . PHE A 1 194 ? -4.729 19.276 8.186 1.00 29.33 194 PHE A CA 1
ATOM 1528 C C . PHE A 1 194 ? -5.362 18.649 9.424 1.00 29.33 194 PHE A C 1
ATOM 1530 O O . PHE A 1 194 ? -6.060 17.640 9.360 1.00 29.33 194 PHE A O 1
ATOM 1537 N N . SER A 1 195 ? -5.044 19.219 10.583 1.00 27.28 195 SER A N 1
ATOM 1538 C CA . SER A 1 195 ? -5.718 18.897 11.834 1.00 27.28 195 SER A CA 1
ATOM 1539 C C . SER A 1 195 ? -7.141 19.450 11.756 1.00 27.28 195 SER A C 1
ATOM 1541 O O . SER A 1 195 ? -7.356 20.648 11.943 1.00 27.28 195 SER A O 1
ATOM 1543 N N . TYR A 1 196 ? -8.122 18.599 11.450 1.00 23.78 196 TYR A N 1
ATOM 1544 C CA . TYR A 1 196 ? -9.527 18.955 11.617 1.00 23.78 196 TYR A CA 1
ATOM 1545 C C . TYR A 1 196 ? -9.801 19.055 13.121 1.00 23.78 196 TYR A C 1
ATOM 1547 O O . TYR A 1 196 ? -9.892 18.046 13.814 1.00 23.78 196 TYR A O 1
ATOM 1555 N N . HIS A 1 197 ? -9.851 20.279 13.643 1.00 27.61 197 HIS A N 1
ATOM 1556 C CA . HIS A 1 197 ? -10.216 20.538 15.030 1.00 27.61 197 HIS A CA 1
ATOM 1557 C C . HIS A 1 197 ? -11.704 20.896 15.067 1.00 27.61 197 HIS A C 1
ATOM 1559 O O . HIS A 1 197 ? -12.091 21.931 14.512 1.00 27.61 197 HIS A O 1
ATOM 1565 N N . PRO A 1 198 ? -12.568 20.090 15.704 1.00 28.88 198 PRO A N 1
ATOM 1566 C CA . PRO A 1 198 ? -13.947 20.485 15.887 1.00 28.88 198 PRO A CA 1
ATOM 1567 C C . PRO A 1 198 ? -13.999 21.645 16.886 1.00 28.88 198 PRO A C 1
ATOM 1569 O O . PRO A 1 198 ? -13.551 21.532 18.027 1.00 28.88 198 PRO A O 1
ATOM 1572 N N . SER A 1 199 ? -14.624 22.730 16.436 1.00 29.47 199 SER A N 1
ATOM 1573 C CA . SER A 1 199 ? -15.280 23.784 17.215 1.00 29.47 199 SER A CA 1
ATOM 1574 C C . SER A 1 199 ? -14.500 25.057 17.621 1.00 29.47 199 SER A C 1
ATOM 1576 O O . SER A 1 199 ? -13.553 25.058 18.396 1.00 29.47 199 SER A O 1
ATOM 1578 N N . HIS A 1 200 ? -15.087 26.156 17.124 1.00 33.81 200 HIS A N 1
ATOM 1579 C CA . HIS A 1 200 ? -15.266 27.492 17.701 1.00 33.81 200 HIS A CA 1
ATOM 1580 C C . HIS A 1 200 ? -14.104 28.512 17.746 1.00 33.81 200 HIS A C 1
ATOM 1582 O O . HIS A 1 200 ? -13.337 28.600 18.694 1.00 33.81 200 HIS A O 1
ATOM 1588 N N . ASN A 1 201 ? -14.230 29.460 16.800 1.00 29.59 201 ASN A N 1
ATOM 1589 C CA . ASN A 1 201 ? -14.081 30.919 16.949 1.00 29.59 201 ASN A CA 1
ATOM 1590 C C . ASN A 1 201 ? -12.805 31.582 16.369 1.00 29.59 201 ASN A C 1
ATOM 1592 O O . ASN A 1 201 ? -11.731 31.548 16.950 1.00 29.59 201 ASN A O 1
ATOM 1596 N N . ARG A 1 202 ? -13.023 32.279 15.238 1.00 34.97 202 ARG A N 1
ATOM 1597 C CA . ARG A 1 202 ? -12.385 33.519 14.734 1.00 34.97 202 ARG A CA 1
ATOM 1598 C C . ARG A 1 202 ? -10.851 33.649 14.780 1.00 34.97 202 ARG A C 1
ATOM 1600 O O . ARG A 1 202 ? -10.294 34.093 15.777 1.00 34.97 202 ARG A O 1
ATOM 1607 N N . SER A 1 203 ? -10.233 33.527 13.600 1.00 26.25 203 SER A N 1
ATOM 1608 C CA . SER A 1 203 ? -9.485 34.585 12.869 1.00 26.25 203 SER A CA 1
ATOM 1609 C C . SER A 1 203 ? -8.377 33.948 12.024 1.00 26.25 203 SER A C 1
ATOM 1611 O O . SER A 1 203 ? -7.462 33.329 12.557 1.00 26.25 203 SER A O 1
ATOM 1613 N N . ALA A 1 204 ? -8.468 34.085 10.699 1.00 26.38 204 ALA A N 1
ATOM 1614 C CA . ALA A 1 204 ? -7.466 33.581 9.767 1.00 26.38 204 ALA A CA 1
ATOM 1615 C C . ALA A 1 204 ? -6.314 34.587 9.636 1.00 26.38 204 ALA A C 1
ATOM 1617 O O . ALA A 1 204 ? -6.508 35.677 9.099 1.00 26.38 204 ALA A O 1
ATOM 1618 N N . THR A 1 205 ? -5.118 34.199 10.073 1.00 25.28 205 THR A N 1
ATOM 1619 C CA . THR A 1 205 ? -3.871 34.885 9.714 1.00 25.28 205 THR A CA 1
ATOM 1620 C C . THR A 1 205 ? -2.989 33.886 8.978 1.00 25.28 205 THR A C 1
ATOM 1622 O O . THR A 1 205 ? -2.472 32.944 9.572 1.00 25.28 205 THR A O 1
ATOM 1625 N N . PHE A 1 206 ? -2.842 34.077 7.668 1.00 25.70 206 PHE A N 1
ATOM 1626 C CA . PHE A 1 206 ? -1.897 33.330 6.843 1.00 25.70 206 PHE A CA 1
ATOM 1627 C C . PHE A 1 206 ? -0.498 33.933 7.016 1.00 25.70 206 PHE A C 1
ATOM 1629 O O . PHE A 1 206 ? -0.288 35.098 6.687 1.00 25.70 206 PHE A O 1
ATOM 1636 N N . LEU A 1 207 ? 0.466 33.147 7.501 1.00 29.83 207 LEU A N 1
ATOM 1637 C CA . LEU A 1 207 ? 1.888 33.467 7.375 1.00 29.83 207 LEU A CA 1
ATOM 1638 C C . LEU A 1 207 ? 2.457 32.675 6.197 1.00 29.83 207 LEU A C 1
ATOM 1640 O O . LEU A 1 207 ? 2.696 31.474 6.289 1.00 29.83 207 LEU A O 1
ATOM 1644 N N . SER A 1 208 ? 2.656 33.364 5.074 1.00 30.98 208 SER A N 1
ATOM 1645 C CA . SER A 1 208 ? 3.441 32.877 3.943 1.00 30.98 208 SER A CA 1
ATOM 1646 C C . SER A 1 208 ? 4.927 32.876 4.320 1.00 30.98 208 SER A C 1
ATOM 1648 O O . SER A 1 208 ? 5.537 33.940 4.429 1.00 30.98 208 SER A O 1
ATOM 1650 N N . GLY A 1 209 ? 5.509 31.696 4.529 1.00 27.95 209 GLY A N 1
ATOM 1651 C CA . GLY A 1 209 ? 6.953 31.519 4.688 1.00 27.95 209 GLY A CA 1
ATOM 1652 C C . GLY A 1 209 ? 7.633 31.383 3.328 1.00 27.95 209 GLY A C 1
ATOM 1653 O O . GLY A 1 209 ? 7.496 30.364 2.658 1.00 27.95 209 GLY A O 1
ATOM 1654 N N . SER A 1 210 ? 8.346 32.428 2.922 1.00 28.94 210 SER A N 1
ATOM 1655 C CA . SER A 1 210 ? 9.225 32.488 1.757 1.00 28.94 210 SER A CA 1
ATOM 1656 C C . SER A 1 210 ? 10.470 31.614 1.951 1.00 28.94 210 SER A C 1
ATOM 1658 O O . SER A 1 210 ? 11.172 31.727 2.954 1.00 28.94 210 SER A O 1
ATOM 1660 N N . PHE A 1 211 ? 10.780 30.769 0.967 1.00 25.97 211 PHE A N 1
ATOM 1661 C CA . PHE A 1 211 ? 12.045 30.035 0.900 1.00 25.97 211 PHE A CA 1
ATOM 1662 C C . PHE A 1 211 ? 13.013 30.808 -0.007 1.00 25.97 211 PHE A C 1
ATOM 1664 O O . PHE A 1 211 ? 12.769 30.956 -1.202 1.00 25.97 211 PHE A O 1
ATOM 1671 N N . SER A 1 212 ? 14.098 31.324 0.572 1.00 25.06 212 SER A N 1
ATOM 1672 C CA . SER A 1 212 ? 15.253 31.871 -0.147 1.00 25.06 212 SER A CA 1
ATOM 1673 C C . SER A 1 212 ? 16.452 30.959 0.123 1.00 25.06 212 SER A C 1
ATOM 1675 O O . SER A 1 212 ? 16.755 30.731 1.297 1.00 25.06 212 SER A O 1
ATOM 1677 N N . PRO A 1 213 ? 17.141 30.418 -0.897 1.00 28.30 213 PRO A N 1
ATOM 1678 C CA . PRO A 1 213 ? 18.356 29.651 -0.688 1.00 28.30 213 PRO A CA 1
ATOM 1679 C C . PRO A 1 213 ? 19.578 30.573 -0.813 1.00 28.30 213 PRO A C 1
ATOM 1681 O O . PRO A 1 213 ? 19.818 31.155 -1.870 1.00 28.30 213 PRO A O 1
ATOM 1684 N N . SER A 1 214 ? 20.385 30.668 0.245 1.00 26.42 214 SER A N 1
ATOM 1685 C CA . SER A 1 214 ? 21.752 31.198 0.151 1.00 26.42 214 SER A CA 1
ATOM 1686 C C . SER A 1 214 ? 22.764 30.043 0.160 1.00 26.42 214 SER A C 1
ATOM 1688 O O . SER A 1 214 ? 22.634 29.133 0.981 1.00 26.42 214 SER A O 1
ATOM 1690 N N . PRO A 1 215 ? 23.774 30.064 -0.728 1.00 31.05 215 PRO A N 1
ATOM 1691 C CA . PRO A 1 215 ? 24.738 28.983 -0.905 1.00 31.05 215 PRO A CA 1
ATOM 1692 C C . PRO A 1 215 ? 25.851 29.052 0.151 1.00 31.05 215 PRO A C 1
ATOM 1694 O O . PRO A 1 215 ? 26.427 30.114 0.381 1.00 31.05 215 PRO A O 1
ATOM 1697 N N . GLN A 1 216 ? 26.191 27.922 0.775 1.00 31.33 216 GLN A N 1
ATOM 1698 C CA . GLN A 1 216 ? 27.389 27.826 1.612 1.00 31.33 216 GLN A CA 1
ATOM 1699 C C . GLN A 1 216 ? 28.591 27.391 0.769 1.00 31.33 216 GLN A C 1
ATOM 1701 O O . GLN A 1 216 ? 28.648 26.284 0.238 1.00 31.33 216 GLN A O 1
ATOM 1706 N N . THR A 1 217 ? 29.549 28.306 0.652 1.00 30.52 217 THR A N 1
ATOM 1707 C CA . THR A 1 217 ? 30.867 28.117 0.048 1.00 30.52 217 THR A CA 1
ATOM 1708 C C . THR A 1 217 ? 31.752 27.279 0.972 1.00 30.52 217 THR A C 1
ATOM 1710 O O . THR A 1 217 ? 31.983 27.643 2.123 1.00 30.52 217 THR A O 1
ATOM 1713 N N . LEU A 1 218 ? 32.274 26.168 0.451 1.00 29.58 218 LEU A N 1
ATOM 1714 C CA . LEU A 1 218 ? 33.215 25.272 1.120 1.00 29.58 218 LEU A CA 1
ATOM 1715 C C . LEU A 1 218 ? 34.624 25.900 1.146 1.00 29.58 218 LEU A C 1
ATOM 1717 O O . LEU A 1 218 ? 35.309 25.932 0.124 1.00 29.58 218 LEU A O 1
ATOM 1721 N N . THR A 1 219 ? 35.090 26.372 2.303 1.00 32.50 219 THR A N 1
ATOM 1722 C CA . THR A 1 219 ? 36.501 26.731 2.532 1.00 32.50 219 THR A CA 1
ATOM 1723 C C . THR A 1 219 ? 37.208 25.630 3.321 1.00 32.50 219 THR A C 1
ATOM 1725 O O . THR A 1 219 ? 36.982 25.418 4.508 1.00 32.50 219 THR A O 1
ATOM 1728 N N . ARG A 1 220 ? 38.102 24.922 2.628 1.00 33.12 220 ARG A N 1
ATOM 1729 C CA . ARG A 1 220 ? 39.069 23.960 3.171 1.00 33.12 220 ARG A CA 1
ATOM 1730 C C . ARG A 1 220 ? 40.239 24.713 3.825 1.00 33.12 220 ARG A C 1
ATOM 1732 O O . ARG A 1 220 ? 40.811 25.574 3.156 1.00 33.12 220 ARG A O 1
ATOM 1739 N N . PRO A 1 221 ? 40.686 24.370 5.045 1.00 34.94 221 PRO A N 1
ATOM 1740 C CA . PRO A 1 221 ? 41.978 24.827 5.534 1.00 34.94 221 PRO A CA 1
ATOM 1741 C C . PRO A 1 221 ? 43.095 23.851 5.134 1.00 34.94 221 PRO A C 1
ATOM 1743 O O . PRO A 1 221 ? 43.016 22.646 5.369 1.00 34.94 221 PRO A O 1
ATOM 1746 N N . LEU A 1 222 ? 44.152 24.397 4.526 1.00 35.38 222 LEU A N 1
ATOM 1747 C CA . LEU A 1 222 ? 45.503 23.840 4.594 1.00 35.38 222 LEU A CA 1
ATOM 1748 C C . LEU A 1 222 ? 46.079 24.141 5.983 1.00 35.38 222 LEU A C 1
ATOM 1750 O O . LEU A 1 222 ? 45.986 25.278 6.442 1.00 35.38 222 LEU A O 1
ATOM 1754 N N . SER A 1 223 ? 46.788 23.182 6.570 1.00 39.03 223 SER A N 1
ATOM 1755 C CA . SER A 1 223 ? 47.990 23.495 7.340 1.00 39.03 223 SER A CA 1
ATOM 1756 C C . SER A 1 223 ? 48.993 22.348 7.289 1.00 39.03 223 SER A C 1
ATOM 1758 O O . SER A 1 223 ? 48.628 21.207 7.017 1.00 39.03 223 SER A O 1
ATOM 1760 N N . LYS A 1 224 ? 50.243 22.780 7.437 1.00 39.12 224 LYS A N 1
ATOM 1761 C CA . LYS A 1 224 ? 51.541 22.162 7.146 1.00 39.12 224 LYS A CA 1
ATOM 1762 C C . LYS A 1 224 ? 51.854 20.888 7.918 1.00 39.12 224 LYS A C 1
ATOM 1764 O O . LYS A 1 224 ? 51.390 20.781 9.071 1.00 39.12 224 LYS A O 1
#

Radius of gyration: 22.43 Å; Cα contacts (8 Å, |Δi|>4): 220; chains: 1; bounding box: 80×53×55 Å